Protein AF-A0A3Q2XJ60-F1 (afdb_monomer_lite)

Foldseek 3Di:
DDDDDDDDDDDDDDDDDDDDDDDDDDDDDDDDDPVVVVVVVVVVVVVVVVVVVVVVPPPPPPPDPDPLLVVLVVLLCVVVDDDVCVVPVVDDPDDCVQCVDDPVSVLLSLLVVLVVLLVVLVVVLVPQDDPPDDDDDDDDDDPSSVSNNVSSVVVNVVSVVCNVPPRVVSNVVVVVVVVVVPQPPVDPVSVVVCVVCVVVVVVVVVVVVVVVVVVVVVVVVVVVVVPDD

Organism: Hippocampus comes (NCBI:txid109280)

Sequence (229 aa):
MRDLADKSTLWHLDITAGTKSRPGSRIGPAMHTNARARLRTFAMARAVLGVCAYLCLCPVGTSHVPLRMNRTIQNLLQLYKIPPKERFNGHPVFSRELLSTKMEAKGMLMSAVLQTYEELLGRMLKRLPSPTAAAPAATSAPETGGDARVGLDYLLRRVRDLRKYRYQEQDKLLDGLHKLQHVQMDDLVVQSKALWELPWLYEEASSLAERVRARTSRRRRRRHARSRP

pLDDT: mean 76.9, std 21.14, range [36.62, 98.38]

Radius of gyration: 35.04 Å; chains: 1; bounding box: 102×75×85 Å

Structure (mmCIF, N/CA/C/O backbone):
data_AF-A0A3Q2XJ60-F1
#
_entry.id   AF-A0A3Q2XJ60-F1
#
loop_
_atom_site.group_PDB
_atom_site.id
_atom_site.type_symbol
_atom_site.label_atom_id
_atom_site.label_alt_id
_atom_site.label_comp_id
_atom_site.label_asym_id
_atom_site.label_entity_id
_atom_site.label_seq_id
_atom_site.pdbx_PDB_ins_code
_atom_site.Cartn_x
_atom_site.Cartn_y
_atom_site.Cartn_z
_atom_site.occupancy
_atom_site.B_iso_or_equiv
_atom_site.auth_seq_id
_atom_site.auth_comp_id
_atom_site.auth_asym_id
_atom_site.auth_atom_id
_atom_site.pdbx_PDB_model_num
ATOM 1 N N . MET A 1 1 ? 23.267 -0.548 -51.178 1.00 40.12 1 MET A N 1
ATOM 2 C CA . MET A 1 1 ? 24.211 -0.245 -52.277 1.00 40.12 1 MET A CA 1
ATOM 3 C C . MET A 1 1 ? 24.184 1.254 -52.496 1.00 40.12 1 MET A C 1
ATOM 5 O O . MET A 1 1 ? 23.075 1.763 -52.578 1.00 40.12 1 MET A O 1
ATOM 9 N N . ARG A 1 2 ? 25.363 1.884 -52.625 1.00 37.78 2 ARG A N 1
ATOM 10 C CA . ARG A 1 2 ? 25.591 3.332 -52.815 1.00 37.78 2 ARG A CA 1
ATOM 11 C C . ARG A 1 2 ? 25.204 4.230 -51.626 1.00 37.78 2 ARG A C 1
ATOM 13 O O . ARG A 1 2 ? 24.151 4.009 -51.042 1.00 37.78 2 ARG A O 1
ATOM 20 N N . ASP A 1 3 ? 25.954 5.252 -51.211 1.00 41.34 3 ASP A N 1
ATOM 21 C CA . ASP A 1 3 ? 27.415 5.524 -51.211 1.00 41.34 3 ASP A CA 1
ATOM 22 C C . ASP A 1 3 ? 27.691 6.387 -49.937 1.00 41.34 3 ASP A C 1
ATOM 24 O O . ASP A 1 3 ? 26.751 7.006 -49.439 1.00 41.34 3 ASP A O 1
ATOM 28 N N . LEU A 1 4 ? 28.823 6.416 -49.210 1.00 41.91 4 LEU A N 1
ATOM 29 C CA . LEU A 1 4 ? 30.257 6.123 -49.435 1.00 41.91 4 LEU A CA 1
ATOM 30 C C . LEU A 1 4 ? 31.050 7.323 -50.023 1.00 41.91 4 LEU A C 1
ATOM 32 O O . LEU A 1 4 ? 30.600 7.937 -50.978 1.00 41.91 4 LEU A O 1
ATOM 36 N N . ALA A 1 5 ? 32.236 7.606 -49.445 1.00 44.81 5 ALA A N 1
ATOM 37 C CA . ALA A 1 5 ? 33.214 8.668 -49.786 1.00 44.81 5 ALA A CA 1
ATOM 38 C C . ALA A 1 5 ? 32.817 10.123 -49.376 1.00 44.81 5 ALA A C 1
ATOM 40 O O . ALA A 1 5 ? 31.657 10.495 -49.474 1.00 44.81 5 ALA A O 1
ATOM 41 N N . ASP A 1 6 ? 33.707 11.012 -48.895 1.00 42.28 6 ASP A N 1
ATOM 42 C CA . ASP A 1 6 ? 35.064 10.832 -48.336 1.00 42.28 6 ASP A CA 1
ATOM 43 C C . ASP A 1 6 ? 35.517 12.039 -47.458 1.00 42.28 6 ASP A C 1
ATOM 45 O O . ASP A 1 6 ? 34.832 13.055 -47.386 1.00 42.28 6 ASP A O 1
ATOM 49 N N . LYS A 1 7 ? 36.681 11.882 -46.799 1.00 41.03 7 LYS A N 1
ATOM 50 C CA . LYS A 1 7 ? 37.820 12.830 -46.585 1.00 41.03 7 LYS A CA 1
ATOM 51 C C . LYS A 1 7 ? 37.699 14.311 -47.053 1.00 41.03 7 LYS A C 1
ATOM 53 O O . LYS A 1 7 ? 37.076 14.595 -48.060 1.00 41.03 7 LYS A O 1
ATOM 58 N N . SER A 1 8 ? 38.432 15.303 -46.516 1.00 36.62 8 SER A N 1
ATOM 59 C CA . SER A 1 8 ? 39.469 15.392 -45.458 1.00 36.62 8 SER A CA 1
ATOM 60 C C . SER A 1 8 ? 39.922 16.868 -45.302 1.00 36.62 8 SER A C 1
ATOM 62 O O . SER A 1 8 ? 39.686 17.667 -46.198 1.00 36.62 8 SER A O 1
ATOM 64 N N . THR A 1 9 ? 40.679 17.181 -44.235 1.00 45.50 9 THR A N 1
ATOM 65 C CA . THR A 1 9 ? 41.709 18.256 -44.143 1.00 45.50 9 THR A CA 1
ATOM 66 C C . THR A 1 9 ? 41.360 19.710 -44.490 1.00 45.50 9 THR A C 1
ATOM 68 O O . THR A 1 9 ? 41.212 20.055 -45.656 1.00 45.50 9 THR A O 1
ATOM 71 N N . LEU A 1 10 ? 41.595 20.605 -43.520 1.00 38.00 10 LEU A N 1
ATOM 72 C CA . LEU A 1 10 ? 42.575 21.682 -43.726 1.00 38.00 10 LEU A CA 1
ATOM 73 C C . LEU A 1 10 ? 43.198 22.152 -42.399 1.00 38.00 10 LEU A C 1
ATOM 75 O O . LEU A 1 10 ? 42.520 22.237 -41.377 1.00 38.00 10 LEU A O 1
ATOM 79 N N . TRP A 1 11 ? 44.507 22.409 -42.429 1.00 44.66 11 TRP A N 1
ATOM 80 C CA . TRP A 1 11 ? 45.321 22.930 -41.325 1.00 44.66 11 TRP A CA 1
ATOM 81 C C . TRP A 1 11 ? 45.635 24.410 -41.559 1.00 44.66 11 TRP A C 1
ATOM 83 O O . TRP A 1 11 ? 45.903 24.770 -42.697 1.00 44.66 11 TRP A O 1
ATOM 93 N N . HIS A 1 12 ? 45.707 25.212 -40.493 1.00 43.75 12 HIS A N 1
ATOM 94 C CA . HIS A 1 12 ? 46.496 26.454 -40.361 1.00 43.75 12 HIS A CA 1
ATOM 95 C C . HIS A 1 12 ? 46.571 26.753 -38.835 1.00 43.75 12 HIS A C 1
ATOM 97 O O . HIS A 1 12 ? 45.542 26.629 -38.173 1.00 43.75 12 HIS A O 1
ATOM 103 N N . LEU A 1 13 ? 47.707 26.925 -38.128 1.00 42.44 13 LEU A N 1
ATOM 104 C CA . LEU A 1 13 ? 48.871 27.829 -38.308 1.00 42.44 13 LEU A CA 1
ATOM 105 C C . LEU A 1 13 ? 48.398 29.302 -38.329 1.00 42.44 13 LEU A C 1
ATOM 107 O O . LEU A 1 13 ? 47.538 29.631 -39.134 1.00 42.44 13 LEU A O 1
ATOM 111 N N . ASP A 1 14 ? 48.796 30.211 -37.422 1.00 39.81 14 ASP A N 1
ATOM 112 C CA . ASP A 1 14 ? 50.145 30.482 -36.872 1.00 39.81 14 ASP A CA 1
ATOM 113 C C . ASP A 1 14 ? 50.123 31.249 -35.500 1.00 39.81 14 ASP A C 1
ATOM 115 O O . ASP A 1 14 ? 49.111 31.853 -35.158 1.00 39.81 14 ASP A O 1
ATOM 119 N N . ILE A 1 15 ? 51.097 31.054 -34.578 1.00 45.94 15 ILE A N 1
ATOM 120 C CA . ILE A 1 15 ? 52.245 31.945 -34.182 1.00 45.94 15 ILE A CA 1
ATOM 121 C C . ILE A 1 15 ? 51.818 33.339 -33.618 1.00 45.94 15 ILE A C 1
ATOM 123 O O . ILE A 1 15 ? 51.035 34.040 -34.235 1.00 45.94 15 ILE A O 1
ATOM 127 N N . THR A 1 16 ? 52.237 33.871 -32.449 1.00 45.72 16 THR A N 1
ATOM 128 C CA . THR A 1 16 ? 53.594 34.208 -31.913 1.00 45.72 16 THR A CA 1
ATOM 129 C C . THR A 1 16 ? 53.470 34.490 -30.388 1.00 45.72 16 THR A C 1
ATOM 131 O O . THR A 1 16 ? 52.462 35.041 -29.963 1.00 45.72 16 THR A O 1
ATOM 134 N N . ALA A 1 17 ? 54.315 33.984 -29.477 1.00 42.66 17 ALA A N 1
ATOM 135 C CA . ALA A 1 17 ? 55.615 34.500 -28.986 1.00 42.66 17 ALA A CA 1
ATOM 136 C C . ALA A 1 17 ? 55.627 35.902 -28.309 1.00 42.66 17 ALA A C 1
ATOM 138 O O . ALA A 1 17 ? 55.189 36.885 -28.892 1.00 42.66 17 ALA A O 1
ATOM 139 N N . GLY A 1 18 ? 56.222 36.005 -27.104 1.00 38.22 18 GLY A N 1
ATOM 140 C CA . GLY A 1 18 ? 56.434 37.280 -26.389 1.00 38.22 18 GLY A CA 1
ATOM 141 C C . GLY A 1 18 ? 57.060 37.131 -24.988 1.00 38.22 18 GLY A C 1
ATOM 142 O O . GLY A 1 18 ? 56.354 36.953 -24.000 1.00 38.22 18 GLY A O 1
ATOM 143 N N . THR A 1 19 ? 58.391 37.202 -24.885 1.00 53.38 19 THR A N 1
ATOM 144 C CA . THR A 1 19 ? 59.172 37.019 -23.641 1.00 53.38 19 THR A CA 1
ATOM 145 C C . THR A 1 19 ? 59.682 38.342 -23.044 1.00 53.38 19 THR A C 1
ATOM 147 O O . THR A 1 19 ? 60.202 39.180 -23.777 1.00 53.38 19 THR A O 1
ATOM 150 N N . LYS A 1 20 ? 59.670 38.502 -21.704 1.00 51.44 20 LYS A N 1
ATOM 151 C CA . LYS A 1 20 ? 60.728 39.236 -20.958 1.00 51.44 20 LYS A CA 1
ATOM 152 C C . LYS A 1 20 ? 60.699 38.990 -19.440 1.00 51.44 20 LYS A C 1
ATOM 154 O O . LYS A 1 20 ? 59.724 38.477 -18.905 1.00 51.44 20 LYS A O 1
ATOM 159 N N . SER A 1 21 ? 61.803 39.310 -18.755 1.00 41.81 21 SER A N 1
ATOM 160 C CA . SER A 1 21 ? 62.146 38.803 -17.414 1.00 41.81 21 SER A CA 1
ATOM 161 C C . SER A 1 21 ? 62.760 39.871 -16.485 1.00 41.81 21 SER A C 1
ATOM 163 O O . SER A 1 21 ? 63.750 40.467 -16.892 1.00 41.81 21 SER A O 1
ATOM 165 N N . ARG A 1 22 ? 62.271 39.941 -15.220 1.00 41.78 22 ARG A N 1
ATOM 166 C CA . ARG A 1 22 ? 62.971 40.309 -13.942 1.00 41.78 22 ARG A CA 1
ATOM 167 C C . ARG A 1 22 ? 63.674 41.700 -13.819 1.00 41.78 22 ARG A C 1
ATOM 169 O O . ARG A 1 22 ? 63.875 42.358 -14.828 1.00 41.78 22 ARG A O 1
ATOM 176 N N . PRO A 1 23 ? 64.186 42.113 -12.624 1.00 60.25 23 PRO A N 1
ATOM 177 C CA . PRO A 1 23 ? 63.669 41.981 -11.236 1.00 60.25 23 PRO A CA 1
ATOM 178 C C . PRO A 1 23 ? 63.832 43.257 -10.336 1.00 60.25 23 PRO A C 1
ATOM 180 O O . PRO A 1 23 ? 64.527 44.197 -10.697 1.00 60.25 23 PRO A O 1
ATOM 183 N N . GLY A 1 24 ? 63.327 43.207 -9.084 1.00 37.88 24 GLY A N 1
ATOM 184 C CA . GLY A 1 24 ? 63.738 44.062 -7.935 1.00 37.88 24 GLY A CA 1
ATOM 185 C C . GLY A 1 24 ? 62.808 45.249 -7.585 1.00 37.88 24 GLY A C 1
ATOM 186 O O . GLY A 1 24 ? 61.998 45.634 -8.412 1.00 37.88 24 GLY A O 1
ATOM 187 N N . SER A 1 25 ? 62.847 45.881 -6.395 1.00 42.81 25 SER A N 1
ATOM 188 C CA . SER A 1 25 ? 63.304 45.457 -5.049 1.00 42.81 25 SER A CA 1
ATOM 189 C C . SER A 1 25 ? 62.832 46.453 -3.950 1.00 42.81 25 SER A C 1
ATOM 191 O O . SER A 1 25 ? 63.033 47.646 -4.114 1.00 42.81 25 SER A O 1
ATOM 193 N N . ARG A 1 26 ? 62.334 45.936 -2.806 1.00 41.78 26 ARG A N 1
ATOM 194 C CA . ARG A 1 26 ? 62.344 46.504 -1.419 1.00 41.78 26 ARG A CA 1
ATOM 195 C C . ARG A 1 26 ? 61.610 47.817 -1.004 1.00 41.78 26 ARG A C 1
ATOM 197 O O . ARG A 1 26 ? 61.736 48.851 -1.632 1.00 41.78 26 ARG A O 1
ATOM 204 N N . ILE A 1 27 ? 61.072 47.746 0.238 1.00 43.81 27 ILE A N 1
ATOM 205 C CA . ILE A 1 27 ? 60.660 48.821 1.196 1.00 43.81 27 ILE A CA 1
ATOM 206 C C . ILE A 1 27 ? 59.381 49.604 0.790 1.00 43.81 27 ILE A C 1
ATOM 208 O O . ILE A 1 27 ? 59.219 49.945 -0.368 1.00 43.81 27 ILE A O 1
ATOM 212 N N . GLY A 1 28 ? 58.402 49.914 1.658 1.00 41.25 28 GLY A N 1
ATOM 213 C CA . GLY A 1 28 ? 58.244 49.727 3.114 1.00 41.25 28 GLY A CA 1
ATOM 214 C C . GLY A 1 28 ? 56.758 49.794 3.567 1.00 41.25 28 GLY A C 1
ATOM 215 O O . GLY A 1 28 ? 55.872 49.744 2.715 1.00 41.25 28 GLY A O 1
ATOM 216 N N . PRO A 1 29 ? 56.448 49.834 4.883 1.00 58.12 29 PRO A N 1
ATOM 217 C CA . PRO A 1 29 ? 55.127 49.458 5.419 1.00 58.12 29 PRO A CA 1
ATOM 218 C C . PRO A 1 29 ? 54.240 50.624 5.907 1.00 58.12 29 PRO A C 1
ATOM 220 O O . PRO A 1 29 ? 54.763 51.581 6.464 1.00 58.12 29 PRO A O 1
ATOM 223 N N . ALA A 1 30 ? 52.903 50.473 5.847 1.00 40.91 30 ALA A N 1
ATOM 224 C CA . ALA A 1 30 ? 51.939 51.037 6.819 1.00 40.91 30 ALA A CA 1
ATOM 225 C C . ALA A 1 30 ? 50.476 50.577 6.578 1.00 40.91 30 ALA A C 1
ATOM 227 O O . ALA A 1 30 ? 50.073 50.277 5.460 1.00 40.91 30 ALA A O 1
ATOM 228 N N . MET A 1 31 ? 49.675 50.573 7.655 1.00 44.75 31 MET A N 1
ATOM 229 C CA . MET A 1 31 ? 48.212 50.792 7.684 1.00 44.75 31 MET A CA 1
ATOM 230 C C . MET A 1 31 ? 47.307 50.133 6.612 1.00 44.75 31 MET A C 1
ATOM 232 O O . MET A 1 31 ? 46.768 50.825 5.760 1.00 44.75 31 MET A O 1
ATOM 236 N N . HIS A 1 32 ? 46.962 48.839 6.735 1.00 44.84 32 HIS A N 1
ATOM 237 C CA . HIS A 1 32 ? 45.729 48.310 6.092 1.00 44.84 32 HIS A CA 1
ATOM 238 C C . HIS A 1 32 ? 45.082 47.074 6.767 1.00 44.84 32 HIS A C 1
ATOM 240 O O . HIS A 1 32 ? 44.359 46.297 6.136 1.00 44.84 32 HIS A O 1
ATOM 246 N N . THR A 1 33 ? 45.280 46.878 8.074 1.00 50.47 33 THR A N 1
ATOM 247 C CA . THR A 1 33 ? 44.736 45.721 8.821 1.00 50.47 33 THR A CA 1
ATOM 248 C C . THR A 1 33 ? 43.277 45.890 9.275 1.00 50.47 33 THR A C 1
ATOM 250 O O . THR A 1 33 ? 42.518 44.919 9.255 1.00 50.47 33 THR A O 1
ATOM 253 N N . ASN A 1 34 ? 42.828 47.111 9.592 1.00 47.06 34 ASN A N 1
ATOM 254 C CA . ASN A 1 34 ? 41.503 47.341 10.196 1.00 47.06 34 ASN A CA 1
ATOM 255 C C . ASN A 1 34 ? 40.311 47.211 9.224 1.00 47.06 34 ASN A C 1
ATOM 257 O O . ASN A 1 34 ? 39.216 46.828 9.640 1.00 47.06 34 ASN A O 1
ATOM 261 N N . ALA A 1 35 ? 40.501 47.460 7.923 1.00 46.59 35 ALA A N 1
ATOM 262 C CA . ALA A 1 35 ? 39.429 47.319 6.927 1.00 46.59 35 ALA A CA 1
ATOM 263 C C . ALA A 1 35 ? 39.074 45.845 6.643 1.00 46.59 35 ALA A C 1
ATOM 265 O O . ALA A 1 35 ? 37.900 45.485 6.536 1.00 46.59 35 ALA A O 1
ATOM 266 N N . ARG A 1 36 ? 40.083 44.962 6.578 1.00 46.41 36 ARG A N 1
ATOM 267 C CA . ARG A 1 36 ? 39.896 43.532 6.263 1.00 46.41 36 ARG A CA 1
ATOM 268 C C . ARG A 1 36 ? 39.184 42.766 7.382 1.00 46.41 36 ARG A C 1
ATOM 270 O O . ARG A 1 36 ? 38.436 41.837 7.088 1.00 46.41 36 ARG A O 1
ATOM 277 N N . ALA A 1 37 ? 39.371 43.166 8.642 1.00 45.84 37 ALA A N 1
ATOM 278 C CA . ALA A 1 37 ? 38.636 42.598 9.773 1.00 45.84 37 ALA A CA 1
ATOM 279 C C . ALA A 1 37 ? 37.134 42.932 9.704 1.00 45.84 37 ALA A C 1
ATOM 281 O O . ALA A 1 37 ? 36.300 42.037 9.832 1.00 45.84 37 ALA A O 1
ATOM 282 N N . ARG A 1 38 ? 36.788 44.196 9.409 1.00 48.09 38 ARG A N 1
ATOM 283 C CA . ARG A 1 38 ? 35.390 44.651 9.305 1.00 48.09 38 ARG A CA 1
ATOM 284 C C . ARG A 1 38 ? 34.650 44.029 8.113 1.00 48.09 38 ARG A C 1
ATOM 286 O O . ARG A 1 38 ? 33.513 43.601 8.272 1.00 48.09 38 ARG A O 1
ATOM 293 N N . LEU A 1 39 ? 35.279 43.887 6.939 1.00 46.69 39 LEU A N 1
ATOM 294 C CA . LEU A 1 39 ? 34.622 43.194 5.814 1.00 46.69 39 LEU A CA 1
ATOM 295 C C . LEU A 1 39 ? 34.332 41.712 6.115 1.00 46.69 39 LEU A C 1
ATOM 297 O O . LEU A 1 39 ? 33.298 41.196 5.691 1.00 46.69 39 LEU A O 1
ATOM 301 N N . ARG A 1 40 ? 35.204 41.027 6.870 1.00 50.53 40 ARG A N 1
ATOM 302 C CA . ARG A 1 40 ? 34.992 39.620 7.252 1.00 50.53 40 ARG A CA 1
ATOM 303 C C . ARG A 1 40 ? 33.799 39.443 8.192 1.00 50.53 40 ARG A C 1
ATOM 305 O O . ARG A 1 40 ? 33.031 38.505 7.993 1.00 50.53 40 ARG A O 1
ATOM 312 N N . THR A 1 41 ? 33.596 40.338 9.161 1.00 53.22 41 THR A N 1
ATOM 313 C CA . THR A 1 41 ? 32.433 40.255 10.061 1.00 53.22 41 THR A CA 1
ATOM 314 C C . THR A 1 41 ? 31.121 40.542 9.331 1.00 53.22 41 THR A C 1
ATOM 316 O O . THR A 1 41 ? 30.159 39.807 9.537 1.00 53.22 41 THR A O 1
ATOM 319 N N . PHE A 1 42 ? 31.078 41.507 8.403 1.00 52.78 42 PHE A N 1
ATOM 320 C CA . PHE A 1 42 ? 29.887 41.738 7.569 1.00 52.78 42 PHE A CA 1
ATOM 321 C C . PHE A 1 42 ? 29.572 40.572 6.618 1.00 52.78 42 PHE A C 1
ATOM 323 O O . PHE A 1 42 ? 28.400 40.239 6.435 1.00 52.78 42 PHE A O 1
ATOM 330 N N . ALA A 1 43 ? 30.591 39.931 6.034 1.00 57.41 43 ALA A N 1
ATOM 331 C CA . ALA A 1 43 ? 30.401 38.757 5.181 1.00 57.41 43 ALA A CA 1
ATOM 332 C C . ALA A 1 43 ? 29.869 37.553 5.980 1.00 57.41 43 ALA A C 1
ATOM 334 O O . ALA A 1 43 ? 28.894 36.926 5.566 1.00 57.41 43 ALA A O 1
ATOM 335 N N . MET A 1 44 ? 30.444 37.284 7.160 1.00 58.69 44 MET A N 1
ATOM 336 C CA . MET A 1 44 ? 29.964 36.237 8.069 1.00 58.69 44 MET A CA 1
ATOM 337 C C . MET A 1 44 ? 28.549 36.523 8.583 1.00 58.69 44 MET A C 1
ATOM 339 O O . MET A 1 44 ? 27.711 35.628 8.563 1.00 58.69 44 MET A O 1
ATOM 343 N N . ALA A 1 45 ? 28.238 37.764 8.973 1.00 61.25 45 ALA A N 1
ATOM 344 C CA . ALA A 1 45 ? 26.897 38.138 9.423 1.00 61.25 45 ALA A CA 1
ATOM 345 C C . ALA A 1 45 ? 25.841 37.928 8.323 1.00 61.25 45 ALA A C 1
ATOM 347 O O . ALA A 1 45 ? 24.779 37.372 8.591 1.00 61.25 45 ALA A O 1
ATOM 348 N N . ARG A 1 46 ? 26.148 38.294 7.069 1.00 64.12 46 ARG A N 1
ATOM 349 C CA . ARG A 1 46 ? 25.272 38.019 5.917 1.00 64.12 46 ARG A CA 1
ATOM 350 C C . ARG A 1 46 ? 25.127 36.524 5.630 1.00 64.12 46 ARG A C 1
ATOM 352 O O . ARG A 1 46 ? 24.020 36.090 5.329 1.00 64.12 46 ARG A O 1
ATOM 359 N N . ALA A 1 47 ? 26.198 35.739 5.752 1.00 71.69 47 ALA A N 1
ATOM 360 C CA . ALA A 1 47 ? 26.137 34.288 5.580 1.00 71.69 47 ALA A CA 1
ATOM 361 C C . ALA A 1 47 ? 25.282 33.617 6.671 1.00 71.69 47 ALA A C 1
ATOM 363 O O . ALA A 1 47 ? 24.418 32.806 6.349 1.00 71.69 47 ALA A O 1
ATOM 364 N N . VAL A 1 48 ? 25.454 33.998 7.942 1.00 71.12 48 VAL A N 1
ATOM 365 C CA . VAL A 1 48 ? 24.657 33.472 9.066 1.00 71.12 48 VAL A CA 1
ATOM 366 C C . VAL A 1 48 ? 23.192 33.896 8.951 1.00 71.12 48 VAL A C 1
ATOM 368 O O . VAL A 1 48 ? 22.317 33.050 9.095 1.00 71.12 48 VAL A O 1
ATOM 371 N N . LEU A 1 49 ? 22.898 35.158 8.613 1.00 71.44 49 LEU A N 1
ATOM 372 C CA . LEU A 1 49 ? 21.523 35.606 8.355 1.00 71.44 49 LEU A CA 1
ATOM 373 C C . LEU A 1 49 ? 20.896 34.874 7.161 1.00 71.44 49 LEU A C 1
ATOM 375 O O . LEU A 1 49 ? 19.735 34.487 7.239 1.00 71.44 49 LEU A O 1
ATOM 379 N N . GLY A 1 50 ? 21.658 34.632 6.091 1.00 76.06 50 GLY A N 1
ATOM 380 C CA . GLY A 1 50 ? 21.211 33.847 4.940 1.00 76.06 50 GLY A CA 1
ATOM 381 C C . GLY A 1 50 ? 20.904 32.392 5.299 1.00 76.06 50 GLY A C 1
ATOM 382 O O . GLY A 1 50 ? 19.866 31.875 4.897 1.00 76.06 50 GLY A O 1
ATOM 383 N N . VAL A 1 51 ? 21.751 31.747 6.108 1.00 72.81 51 VAL A N 1
ATOM 384 C CA . VAL A 1 51 ? 21.528 30.374 6.594 1.00 72.81 51 VAL A CA 1
ATOM 385 C C . VAL A 1 51 ? 20.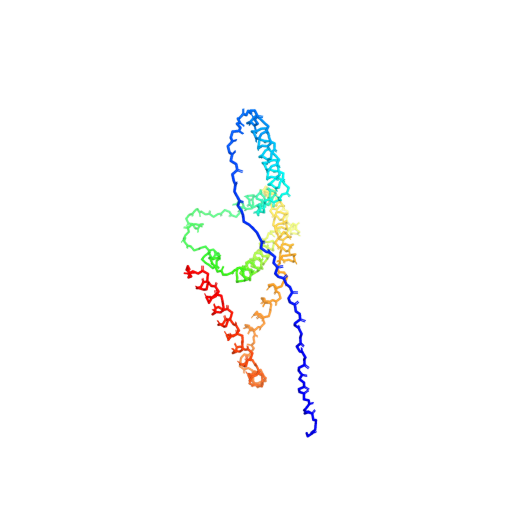352 30.309 7.571 1.00 72.81 51 VAL A C 1
ATOM 387 O O . VAL A 1 51 ? 19.519 29.420 7.433 1.00 72.81 51 VAL A O 1
ATOM 390 N N . CYS A 1 52 ? 20.211 31.255 8.503 1.00 72.25 52 CYS A N 1
ATOM 391 C CA . CYS A 1 52 ? 19.052 31.318 9.399 1.00 72.25 52 CYS A CA 1
ATOM 392 C C . CYS A 1 52 ? 17.748 31.583 8.634 1.00 72.25 52 CYS A C 1
ATOM 394 O O . CYS A 1 52 ? 16.764 30.889 8.862 1.00 72.25 52 CYS A O 1
ATOM 396 N N . ALA A 1 53 ? 17.737 32.525 7.685 1.00 73.06 53 ALA A N 1
ATOM 397 C CA . ALA A 1 53 ? 16.575 32.771 6.831 1.00 73.06 53 ALA A CA 1
ATOM 398 C C . ALA A 1 53 ? 16.229 31.535 5.988 1.00 73.06 53 ALA A C 1
ATOM 400 O O . ALA A 1 53 ? 15.062 31.168 5.904 1.00 73.06 53 ALA A O 1
ATOM 401 N N . TYR A 1 54 ? 17.228 30.845 5.431 1.00 72.94 54 TYR A N 1
ATOM 402 C CA . TYR A 1 54 ? 17.034 29.587 4.709 1.00 72.94 54 TYR A CA 1
ATOM 403 C C . TYR A 1 54 ? 16.469 28.482 5.614 1.00 72.94 54 TYR A C 1
ATOM 405 O O . TYR A 1 54 ? 15.530 27.803 5.219 1.00 72.94 54 TYR A O 1
ATOM 413 N N . LEU A 1 55 ? 16.955 28.334 6.850 1.00 67.25 55 LEU A N 1
ATOM 414 C CA . LEU A 1 55 ? 16.432 27.353 7.811 1.00 67.25 55 LEU A CA 1
ATOM 415 C C . LEU A 1 55 ? 15.014 27.685 8.308 1.00 67.25 55 LEU A C 1
ATOM 417 O O . LEU A 1 55 ? 14.247 26.763 8.569 1.00 67.25 55 LEU A O 1
ATOM 421 N N . CYS A 1 56 ? 14.647 28.966 8.405 1.00 65.62 56 CYS A N 1
ATOM 422 C CA . CYS A 1 56 ? 13.290 29.397 8.759 1.00 65.62 56 CYS A CA 1
ATOM 423 C C . CYS A 1 56 ? 12.301 29.329 7.579 1.00 65.62 56 CYS A C 1
ATOM 425 O O . CYS A 1 56 ? 11.108 29.126 7.799 1.00 65.62 56 CYS A O 1
ATOM 427 N N . LEU A 1 57 ? 12.772 29.515 6.339 1.00 63.59 57 LEU A N 1
ATOM 428 C CA . LEU A 1 57 ? 11.949 29.484 5.120 1.00 63.59 57 LEU A CA 1
ATOM 429 C C . LEU A 1 57 ? 11.892 28.104 4.457 1.00 63.59 57 LEU A C 1
ATOM 431 O O . LEU A 1 57 ? 10.966 27.837 3.694 1.00 63.59 57 LEU A O 1
ATOM 435 N N . CYS A 1 58 ? 12.833 27.206 4.748 1.00 52.84 58 CYS A N 1
ATOM 436 C CA . CYS A 1 58 ? 12.659 25.788 4.482 1.00 52.84 58 CYS A CA 1
ATOM 437 C C . CYS A 1 58 ? 11.640 25.230 5.483 1.00 52.84 58 CYS A C 1
ATOM 439 O O . CYS A 1 58 ? 11.978 25.103 6.662 1.00 52.84 58 CYS A O 1
ATOM 441 N N . PRO A 1 59 ? 10.428 24.816 5.059 1.00 55.84 59 PRO A N 1
ATOM 442 C CA . PRO A 1 59 ? 9.586 24.005 5.918 1.00 55.84 59 PRO A CA 1
ATOM 443 C C . PRO A 1 59 ? 10.327 22.693 6.172 1.00 55.84 59 PRO A C 1
ATOM 445 O O . PRO A 1 59 ? 10.363 21.806 5.314 1.00 55.84 59 PRO A O 1
ATOM 448 N N . VAL A 1 60 ? 10.949 22.576 7.349 1.00 50.97 60 VAL A N 1
ATOM 449 C CA . VAL A 1 60 ? 11.502 21.310 7.827 1.00 50.97 60 VAL A CA 1
ATOM 450 C C . VAL A 1 60 ? 10.361 20.311 7.744 1.00 50.97 60 VAL A C 1
ATOM 452 O O . VAL A 1 60 ? 9.336 20.488 8.404 1.00 50.97 60 VAL A O 1
ATOM 455 N N . GLY A 1 61 ? 10.532 19.300 6.887 1.00 46.19 61 GLY A N 1
ATOM 456 C CA . GLY A 1 61 ? 9.535 18.283 6.561 1.00 46.19 61 GLY A CA 1
ATOM 457 C C . GLY A 1 61 ? 9.271 17.340 7.729 1.00 46.19 61 GLY A C 1
ATOM 458 O O . GLY A 1 61 ? 9.453 16.131 7.617 1.00 46.19 61 GLY A O 1
ATOM 459 N N . THR A 1 62 ? 8.857 17.901 8.861 1.00 42.25 62 THR A N 1
ATOM 460 C CA . THR A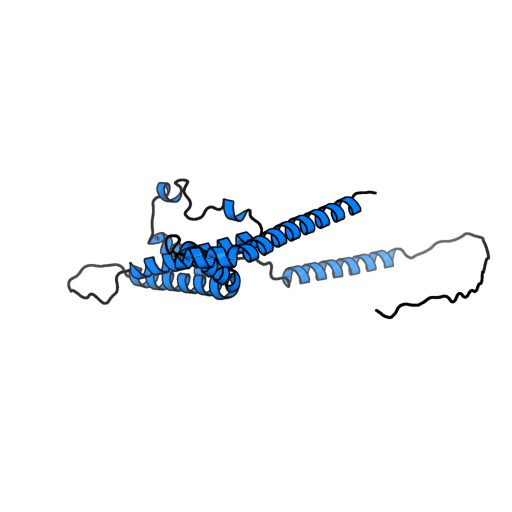 1 62 ? 8.310 17.173 9.987 1.00 42.25 62 THR A CA 1
ATOM 461 C C . THR A 1 62 ? 6.994 16.578 9.509 1.00 42.25 62 THR A C 1
ATOM 463 O O . THR A 1 62 ? 5.999 17.270 9.295 1.00 42.25 62 THR A O 1
ATOM 466 N N . SER A 1 63 ? 6.985 15.264 9.304 1.00 53.34 63 SER A N 1
ATOM 467 C CA . SER A 1 63 ? 5.769 14.475 9.118 1.00 53.34 63 SER A CA 1
ATOM 468 C C . SER A 1 63 ? 5.018 14.399 10.451 1.00 53.34 63 SER A C 1
ATOM 470 O O . SER A 1 63 ? 4.904 13.351 11.085 1.00 53.34 63 SER A O 1
ATOM 472 N N . HIS A 1 64 ? 4.550 15.558 10.911 1.00 70.12 64 HIS A N 1
ATOM 473 C CA . HIS A 1 64 ? 3.851 15.724 12.168 1.00 70.12 64 HIS A CA 1
ATOM 474 C C . HIS A 1 64 ? 2.418 15.213 12.008 1.00 70.12 64 HIS A C 1
ATOM 476 O O . HIS A 1 64 ? 1.637 15.753 11.222 1.00 70.12 64 HIS A O 1
ATOM 482 N N . VAL A 1 65 ? 2.066 14.166 12.758 1.00 80.62 65 VAL A N 1
ATOM 483 C CA . VAL A 1 65 ? 0.674 13.719 12.883 1.00 80.62 65 VAL A CA 1
ATOM 484 C C . VAL A 1 65 ? -0.130 14.899 13.440 1.00 80.62 65 VAL A C 1
ATOM 486 O O . VAL A 1 65 ? 0.186 15.351 14.540 1.00 80.62 65 VAL A O 1
ATOM 489 N N . PRO A 1 66 ? -1.144 15.429 12.726 1.00 87.56 66 PRO A N 1
ATOM 490 C CA . PRO A 1 66 ? -1.835 16.637 13.163 1.00 87.56 66 PRO A CA 1
ATOM 491 C C . PRO A 1 66 ? -2.411 16.479 14.571 1.00 87.56 66 PRO A C 1
ATOM 493 O O . PRO A 1 66 ? -2.981 15.434 14.886 1.00 87.56 66 PRO A O 1
ATOM 496 N N . LEU A 1 67 ? -2.343 17.528 15.398 1.00 88.69 67 LEU A N 1
ATOM 497 C CA . LEU A 1 67 ? -2.802 17.496 16.795 1.00 88.69 67 LEU A CA 1
ATOM 498 C C . LEU A 1 67 ? -4.220 16.914 16.952 1.00 88.69 67 LEU A C 1
ATOM 500 O O . LEU A 1 67 ? -4.462 16.095 17.837 1.00 88.69 67 LEU A O 1
ATOM 504 N N . ARG A 1 68 ? -5.142 17.281 16.048 1.00 89.81 68 ARG A N 1
ATOM 505 C CA . ARG A 1 68 ? -6.504 16.720 15.988 1.00 89.81 68 ARG A CA 1
ATOM 506 C C . ARG A 1 68 ? -6.500 15.203 15.777 1.00 89.81 68 ARG A C 1
ATOM 508 O O . ARG A 1 68 ? -7.229 14.506 16.465 1.00 89.81 68 ARG A O 1
ATOM 515 N N . MET A 1 69 ? -5.664 14.696 14.871 1.00 91.56 69 MET A N 1
ATOM 516 C CA . MET A 1 69 ? -5.552 13.266 14.577 1.00 91.56 69 MET A CA 1
ATOM 517 C C . MET A 1 69 ? -4.994 12.486 15.771 1.00 91.56 69 MET A C 1
ATOM 519 O O . MET A 1 69 ? -5.548 11.445 16.107 1.00 91.56 69 MET A O 1
ATOM 523 N N . ASN A 1 70 ? -3.976 13.011 16.464 1.00 91.94 70 ASN A N 1
ATOM 524 C CA . ASN A 1 70 ? -3.473 12.383 17.690 1.00 91.94 70 ASN A CA 1
ATOM 525 C C . ASN A 1 70 ? -4.558 12.341 18.784 1.00 91.94 70 ASN A C 1
ATOM 527 O O . ASN A 1 70 ? -4.812 11.277 19.340 1.00 91.94 70 ASN A O 1
ATOM 531 N N . ARG A 1 71 ? -5.271 13.453 19.033 1.00 92.62 71 ARG A N 1
ATOM 532 C CA . ARG A 1 71 ? -6.399 13.488 19.990 1.00 92.62 71 ARG A CA 1
ATOM 533 C C . ARG A 1 71 ? -7.475 12.449 19.650 1.00 92.62 71 ARG A C 1
ATOM 535 O O . ARG A 1 71 ? -7.838 11.659 20.513 1.00 92.62 71 ARG A O 1
ATOM 542 N N . THR A 1 72 ? -7.917 12.380 18.392 1.00 93.50 72 THR A N 1
ATOM 543 C CA . THR A 1 72 ? -8.893 11.371 17.943 1.00 93.50 72 THR A CA 1
ATOM 544 C C . THR A 1 72 ? -8.389 9.938 18.147 1.00 93.50 72 THR A C 1
ATOM 546 O O . THR A 1 72 ? -9.152 9.089 18.600 1.00 93.50 72 THR A O 1
ATOM 549 N N . ILE A 1 73 ? -7.109 9.661 17.872 1.00 93.50 73 ILE A N 1
ATOM 550 C CA . ILE A 1 73 ? -6.508 8.343 18.128 1.00 93.50 73 ILE A CA 1
ATOM 551 C C . ILE A 1 73 ? -6.535 8.012 19.627 1.00 93.50 73 ILE A C 1
ATOM 553 O O . ILE A 1 73 ? -6.924 6.902 19.977 1.00 93.50 73 ILE A O 1
ATOM 557 N N . GLN A 1 74 ? -6.185 8.949 20.517 1.00 93.19 74 GLN A N 1
ATOM 558 C CA . GLN A 1 74 ? -6.229 8.699 21.964 1.00 93.19 74 GLN A CA 1
ATOM 559 C C . GLN A 1 74 ? -7.657 8.442 22.467 1.00 93.19 74 GLN A C 1
ATOM 561 O O . GLN A 1 74 ? -7.860 7.473 23.197 1.00 93.19 74 GLN A O 1
ATOM 566 N N . ASN A 1 75 ? -8.651 9.229 22.034 1.00 92.12 75 ASN A N 1
ATOM 567 C CA . ASN A 1 75 ? -10.060 8.996 22.386 1.00 92.12 75 ASN A CA 1
ATOM 568 C C . ASN A 1 75 ? -10.515 7.590 21.953 1.00 92.12 75 ASN A C 1
ATOM 570 O O . ASN A 1 75 ? -11.095 6.844 22.740 1.00 92.12 75 ASN A O 1
ATOM 574 N N . LEU A 1 76 ? -10.183 7.176 20.725 1.00 92.75 76 LEU A N 1
ATOM 575 C CA . LEU A 1 76 ? -10.525 5.841 20.229 1.00 92.75 76 LEU A CA 1
ATOM 576 C C . LEU A 1 76 ? -9.761 4.725 20.959 1.00 92.75 76 LEU A C 1
ATOM 578 O O . LEU A 1 76 ? -10.345 3.682 21.236 1.00 92.75 76 LEU A O 1
ATOM 582 N N . LEU A 1 77 ? -8.497 4.928 21.342 1.00 91.69 77 LEU A N 1
ATOM 583 C CA . LEU A 1 77 ? -7.738 3.965 22.156 1.00 91.69 77 LEU A CA 1
ATOM 584 C C . LEU A 1 77 ? -8.293 3.802 23.583 1.00 91.69 77 LEU A C 1
ATOM 586 O O . LEU A 1 77 ? -8.024 2.779 24.217 1.00 91.69 77 LEU A O 1
ATOM 590 N N . GLN A 1 78 ? -9.061 4.772 24.093 1.00 90.62 78 GLN A N 1
ATOM 591 C CA . GLN A 1 78 ? -9.792 4.637 25.358 1.00 90.62 78 GLN A CA 1
ATOM 592 C C . GLN A 1 78 ? -11.088 3.824 25.223 1.00 90.62 78 GLN A C 1
ATOM 594 O O . GLN A 1 78 ? -11.523 3.241 26.217 1.00 90.62 78 GLN A O 1
ATOM 599 N N . LEU A 1 79 ? -11.676 3.762 24.024 1.00 89.38 79 LEU A N 1
ATOM 600 C CA . LEU A 1 79 ? -12.815 2.896 23.710 1.00 89.38 79 LEU A CA 1
ATOM 601 C C . LEU A 1 79 ? -12.345 1.466 23.397 1.00 89.38 79 LEU A C 1
ATOM 603 O O . LEU A 1 79 ? -12.813 0.505 24.000 1.00 89.38 79 LEU A O 1
ATOM 607 N N . TYR A 1 80 ? -11.361 1.328 22.508 1.00 90.38 80 TYR A N 1
ATOM 608 C CA . TYR A 1 80 ? -10.743 0.055 22.124 1.00 90.38 80 TYR A CA 1
ATOM 609 C C . TYR A 1 80 ? -9.598 -0.322 23.082 1.00 90.38 80 TYR A C 1
ATOM 611 O O . TYR A 1 80 ? -8.444 -0.512 22.679 1.00 90.38 80 TYR A O 1
ATOM 619 N N . LYS A 1 81 ? -9.913 -0.388 24.381 1.00 92.31 81 LYS A N 1
ATOM 620 C CA . LYS A 1 81 ? -8.965 -0.796 25.427 1.00 92.31 81 LYS A CA 1
ATOM 621 C C . LYS A 1 81 ? -8.636 -2.285 25.304 1.00 92.31 81 LYS A C 1
ATOM 623 O O . LYS A 1 81 ? -9.523 -3.125 25.244 1.00 92.31 81 LYS A O 1
ATOM 628 N N . ILE A 1 82 ? -7.340 -2.578 25.330 1.00 93.81 82 ILE A N 1
ATOM 629 C CA . ILE A 1 82 ? -6.754 -3.920 25.421 1.00 93.81 82 ILE A CA 1
ATOM 630 C C . ILE A 1 82 ? -5.681 -3.896 26.519 1.00 93.81 82 ILE A C 1
ATOM 632 O O . ILE A 1 82 ? -5.040 -2.848 26.698 1.00 93.81 82 ILE A O 1
ATOM 636 N N . PRO A 1 83 ? -5.466 -4.990 27.267 1.00 93.62 83 PRO A N 1
ATOM 637 C CA . PRO A 1 83 ? -4.459 -5.025 28.319 1.00 93.62 83 PRO A CA 1
ATOM 638 C C . PRO A 1 83 ? -3.040 -4.876 27.735 1.00 93.62 83 PRO A C 1
ATOM 640 O O . PRO A 1 83 ? -2.771 -5.341 26.622 1.00 93.62 83 PRO A O 1
ATOM 643 N N . PRO A 1 84 ? -2.082 -4.279 28.475 1.00 93.25 84 PRO A N 1
ATOM 644 C CA . PRO A 1 84 ? -0.713 -4.088 27.987 1.00 93.25 84 PRO A CA 1
ATOM 645 C C . PRO A 1 84 ? -0.025 -5.384 27.537 1.00 93.25 84 PRO A C 1
ATOM 647 O O . PRO A 1 84 ? 0.721 -5.363 26.563 1.00 93.25 84 PRO A O 1
ATOM 650 N N . LYS A 1 85 ? -0.322 -6.517 28.194 1.00 93.94 85 LYS A N 1
ATOM 651 C CA . LYS A 1 85 ? 0.212 -7.844 27.843 1.00 93.94 85 LYS A CA 1
ATOM 652 C C . LYS A 1 85 ? -0.166 -8.282 26.421 1.00 93.94 85 LYS A C 1
ATOM 654 O O . LYS A 1 85 ? 0.666 -8.856 25.732 1.00 93.94 85 LYS A O 1
ATOM 659 N N . GLU A 1 86 ? -1.386 -7.987 25.972 1.00 93.88 86 GLU A N 1
ATOM 660 C CA . GLU A 1 86 ? -1.824 -8.271 24.597 1.00 93.88 86 GLU A CA 1
ATOM 661 C C . GLU A 1 86 ? -1.253 -7.251 23.611 1.00 93.88 86 GLU A C 1
ATOM 663 O O . GLU A 1 86 ? -0.767 -7.620 22.546 1.00 93.88 86 GLU A O 1
ATOM 668 N N . ARG A 1 87 ? -1.244 -5.964 23.987 1.00 91.38 87 ARG A N 1
ATOM 669 C CA . ARG A 1 87 ? -0.713 -4.875 23.150 1.00 91.38 87 ARG A CA 1
ATOM 670 C C . ARG A 1 87 ? 0.778 -5.028 22.825 1.00 91.38 87 ARG A C 1
ATOM 672 O O . ARG A 1 87 ? 1.215 -4.575 21.769 1.00 91.38 87 ARG A O 1
ATOM 679 N N . PHE A 1 88 ? 1.547 -5.621 23.735 1.00 91.62 88 PHE A N 1
ATOM 680 C CA . PHE A 1 88 ? 3.000 -5.778 23.636 1.00 91.62 88 PHE A CA 1
ATOM 681 C C . PHE A 1 88 ? 3.433 -7.254 23.624 1.00 91.62 88 PHE A C 1
ATOM 683 O O . PHE A 1 88 ? 4.513 -7.592 24.098 1.00 91.62 88 PHE A O 1
ATOM 690 N N . ASN A 1 89 ? 2.613 -8.132 23.042 1.00 92.62 89 ASN A N 1
ATOM 691 C CA . ASN A 1 89 ? 2.852 -9.579 22.937 1.00 92.62 89 ASN A CA 1
ATOM 692 C C . ASN A 1 89 ? 3.976 -10.002 21.958 1.00 92.62 89 ASN A C 1
ATOM 694 O O . ASN A 1 89 ? 4.123 -11.189 21.690 1.00 92.62 89 ASN A O 1
ATOM 698 N N . GLY A 1 90 ? 4.728 -9.061 21.378 1.00 91.69 90 GLY A N 1
ATOM 699 C CA . GLY A 1 90 ? 5.768 -9.335 20.375 1.00 91.69 90 GLY A CA 1
ATOM 700 C C . GLY A 1 90 ? 5.275 -9.493 18.928 1.00 91.69 90 GLY A C 1
ATOM 701 O O . GLY A 1 90 ? 6.104 -9.555 18.024 1.00 91.69 90 GLY A O 1
ATOM 702 N N . HIS A 1 91 ? 3.961 -9.481 18.677 1.00 92.31 91 HIS A N 1
ATOM 703 C CA . HIS A 1 91 ? 3.365 -9.658 17.347 1.00 92.31 91 HIS A CA 1
ATOM 704 C C . HIS A 1 91 ? 2.699 -8.358 16.848 1.00 92.31 91 HIS A C 1
ATOM 706 O O . HIS A 1 91 ? 1.480 -8.197 16.953 1.00 92.31 91 HIS A O 1
ATOM 712 N N . PRO A 1 92 ? 3.468 -7.388 16.312 1.00 91.69 92 PRO A N 1
ATOM 713 C CA . PRO A 1 92 ? 2.898 -6.158 15.774 1.00 91.69 92 PRO A CA 1
ATOM 714 C C . PRO A 1 92 ? 2.076 -6.439 14.510 1.00 91.69 92 PRO A C 1
ATOM 716 O O . PRO A 1 92 ? 2.522 -7.156 13.621 1.00 91.69 92 PRO A O 1
ATOM 719 N N . VAL A 1 93 ? 0.920 -5.778 14.375 1.00 93.19 93 VAL A N 1
ATOM 720 C CA . VAL A 1 93 ? 0.049 -5.873 13.180 1.00 93.19 93 VAL A CA 1
ATOM 721 C C . VAL A 1 93 ? 0.786 -5.491 11.884 1.00 93.19 93 VAL A C 1
ATOM 723 O O . VAL A 1 93 ? 0.471 -6.005 10.817 1.00 93.19 93 VAL A O 1
ATOM 726 N N . PHE A 1 94 ? 1.786 -4.607 11.976 1.00 91.38 94 PHE A N 1
ATOM 727 C CA . PHE A 1 94 ? 2.618 -4.188 10.849 1.00 91.38 94 PHE A CA 1
ATOM 728 C C . PHE A 1 94 ? 4.107 -4.286 11.207 1.00 91.38 94 PHE A C 1
ATOM 730 O O . PHE A 1 94 ? 4.603 -3.549 12.068 1.00 91.38 94 PHE A O 1
ATOM 737 N N . SER A 1 95 ? 4.832 -5.172 10.522 1.00 87.06 95 SER A N 1
ATOM 738 C CA . SER A 1 95 ? 6.267 -5.395 10.729 1.00 87.06 95 SER A CA 1
ATOM 739 C C . SER A 1 95 ? 7.099 -4.184 10.303 1.00 87.06 95 SER A C 1
ATOM 741 O O . SER A 1 95 ? 7.121 -3.795 9.134 1.00 87.06 95 SER A O 1
ATOM 743 N N . ARG A 1 96 ? 7.842 -3.600 11.251 1.00 85.12 96 ARG A N 1
ATOM 744 C CA . ARG A 1 96 ? 8.700 -2.428 10.990 1.00 85.12 96 ARG A CA 1
ATOM 745 C C . ARG A 1 96 ? 9.944 -2.756 10.164 1.00 85.12 96 ARG A C 1
ATOM 747 O O . ARG A 1 96 ? 10.480 -1.868 9.513 1.00 85.12 96 ARG A O 1
ATOM 754 N N . GLU A 1 97 ? 10.383 -4.010 10.158 1.00 82.88 97 GLU A N 1
ATOM 755 C CA . GLU A 1 97 ? 11.577 -4.479 9.441 1.00 82.88 97 GLU A CA 1
ATOM 756 C C . GLU A 1 97 ? 11.505 -4.186 7.936 1.00 82.88 97 GLU A C 1
ATOM 758 O O . GLU A 1 97 ? 12.478 -3.725 7.337 1.00 82.88 97 GLU A O 1
ATOM 763 N N . LEU A 1 98 ? 10.314 -4.323 7.344 1.00 76.81 98 LEU A N 1
ATOM 764 C CA . LEU A 1 98 ? 10.053 -4.057 5.927 1.00 76.81 98 LEU A CA 1
ATOM 765 C C . LEU A 1 98 ? 10.249 -2.571 5.541 1.00 76.81 98 LEU A C 1
ATOM 767 O O . LEU A 1 98 ? 10.443 -2.254 4.365 1.00 76.81 98 LEU A O 1
ATOM 771 N N . LEU A 1 99 ? 10.271 -1.648 6.515 1.00 77.25 99 LEU A N 1
ATOM 772 C CA . LEU A 1 99 ? 10.521 -0.211 6.305 1.00 77.25 99 LEU A CA 1
ATOM 773 C C . LEU A 1 99 ? 12.004 0.141 6.112 1.00 77.25 99 LEU A C 1
ATOM 775 O O . LEU A 1 99 ? 12.302 1.286 5.759 1.00 77.25 99 LEU A O 1
ATOM 779 N N . SER A 1 100 ? 12.917 -0.810 6.338 1.00 73.75 100 SER A N 1
ATOM 780 C CA . SER A 1 100 ? 14.363 -0.664 6.084 1.00 73.75 100 SER A CA 1
ATOM 781 C C . SER A 1 100 ? 14.734 -0.715 4.592 1.00 73.75 100 SER A C 1
ATOM 783 O O . SER A 1 100 ? 15.878 -0.461 4.213 1.00 73.75 100 SER A O 1
ATOM 785 N N . THR A 1 101 ? 13.765 -1.046 3.736 1.00 78.62 101 THR A N 1
ATOM 786 C CA . THR A 1 101 ? 13.945 -1.256 2.298 1.00 78.62 101 THR A CA 1
ATOM 787 C C . THR A 1 101 ? 14.122 0.052 1.507 1.00 78.62 101 THR A C 1
ATOM 789 O O . THR A 1 101 ? 14.011 1.165 2.023 1.00 78.62 101 THR A O 1
ATOM 792 N N . LYS A 1 102 ? 14.428 -0.075 0.205 1.00 83.31 102 LYS A N 1
ATOM 793 C CA . LYS A 1 102 ? 14.542 1.060 -0.730 1.00 83.31 102 LYS A CA 1
ATOM 794 C C . LYS A 1 102 ? 13.264 1.913 -0.709 1.00 83.31 102 LYS A C 1
ATOM 796 O O . LYS A 1 102 ? 12.168 1.369 -0.631 1.00 83.31 102 LYS A O 1
ATOM 801 N N . MET A 1 103 ? 13.401 3.230 -0.896 1.00 80.62 103 MET A N 1
ATOM 802 C CA . MET A 1 103 ? 12.280 4.190 -0.877 1.00 80.62 103 MET A CA 1
ATOM 803 C C . MET A 1 103 ? 11.089 3.793 -1.768 1.00 80.62 103 MET A C 1
ATOM 805 O O . MET A 1 103 ? 9.948 3.969 -1.359 1.00 80.62 103 MET A O 1
ATOM 809 N N . GLU A 1 104 ? 11.344 3.216 -2.946 1.00 81.88 104 GLU A N 1
ATOM 810 C CA . GLU A 1 104 ? 10.316 2.704 -3.868 1.00 81.88 104 GLU A CA 1
ATOM 811 C C . GLU A 1 104 ? 9.479 1.576 -3.224 1.00 81.88 104 GLU A C 1
ATOM 813 O O . GLU A 1 104 ? 8.251 1.640 -3.200 1.00 81.88 104 GLU A O 1
ATOM 818 N N . ALA A 1 105 ? 10.139 0.585 -2.612 1.00 86.06 105 ALA A N 1
ATOM 819 C CA . ALA A 1 105 ? 9.487 -0.527 -1.913 1.00 86.06 105 ALA A CA 1
ATOM 820 C C . ALA A 1 105 ? 8.757 -0.062 -0.643 1.00 86.06 105 ALA A C 1
ATOM 822 O O . ALA A 1 105 ? 7.633 -0.487 -0.377 1.00 86.06 105 ALA A O 1
ATOM 823 N N . LYS A 1 106 ? 9.351 0.886 0.092 1.00 89.56 106 LYS A N 1
ATOM 824 C CA . LYS A 1 106 ? 8.704 1.554 1.226 1.00 89.56 106 LYS A CA 1
ATOM 825 C C . LYS A 1 106 ? 7.426 2.288 0.802 1.00 89.56 106 LYS A C 1
ATOM 827 O O . LYS A 1 106 ? 6.449 2.256 1.542 1.00 89.56 106 LYS A O 1
ATOM 832 N N . GLY A 1 107 ? 7.406 2.903 -0.383 1.00 90.19 107 GLY A N 1
ATOM 833 C CA . GLY A 1 107 ? 6.210 3.526 -0.955 1.00 90.19 107 GLY A CA 1
ATOM 834 C C . GLY A 1 107 ? 5.073 2.524 -1.176 1.00 90.19 107 GLY A C 1
ATOM 835 O O . GLY A 1 107 ? 3.960 2.763 -0.711 1.00 90.19 107 GLY A O 1
ATOM 836 N N . MET A 1 108 ? 5.363 1.383 -1.814 1.00 90.56 108 MET A N 1
ATOM 837 C CA . MET A 1 108 ? 4.380 0.304 -2.013 1.00 90.56 108 MET A CA 1
ATOM 838 C C . MET A 1 108 ? 3.848 -0.241 -0.682 1.00 90.56 108 MET A C 1
ATOM 840 O O . MET A 1 108 ? 2.639 -0.363 -0.503 1.00 90.56 108 MET A O 1
ATOM 844 N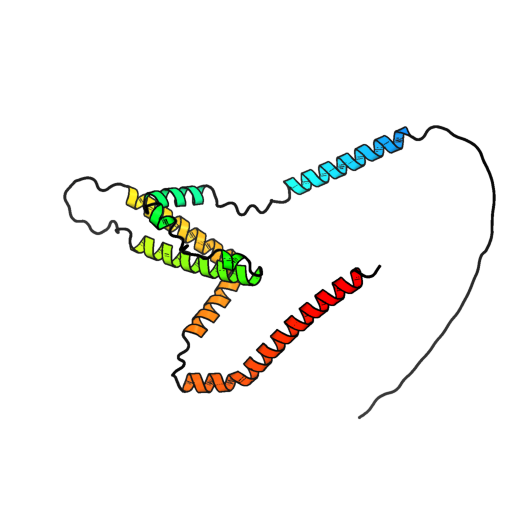 N . LEU A 1 109 ? 4.737 -0.498 0.284 1.00 92.44 109 LEU A N 1
ATOM 845 C CA . LEU A 1 109 ? 4.348 -0.968 1.614 1.00 92.44 109 LEU A CA 1
ATOM 846 C C . LEU A 1 109 ? 3.434 0.036 2.336 1.00 92.44 109 LEU A C 1
ATOM 848 O O . LEU A 1 109 ? 2.475 -0.370 2.982 1.00 92.44 109 LEU A O 1
ATOM 852 N N . MET A 1 110 ? 3.699 1.341 2.230 1.00 93.62 110 MET A N 1
ATOM 853 C CA . MET A 1 110 ? 2.854 2.364 2.860 1.00 93.62 110 MET A CA 1
ATOM 854 C C . MET A 1 110 ? 1.493 2.522 2.182 1.00 93.62 110 MET A C 1
ATOM 856 O O . MET A 1 110 ? 0.502 2.675 2.890 1.00 93.62 110 MET A O 1
ATOM 860 N N . SER A 1 111 ? 1.416 2.403 0.856 1.00 93.69 111 SER A N 1
ATOM 861 C CA . SER A 1 111 ? 0.140 2.305 0.130 1.00 93.69 111 SER A CA 1
ATOM 862 C C . SER A 1 111 ? -0.684 1.099 0.619 1.00 93.69 111 SER A C 1
ATOM 864 O O . SER A 1 111 ? -1.835 1.272 1.024 1.00 93.69 111 SER A O 1
ATOM 866 N N . ALA A 1 112 ? -0.065 -0.083 0.742 1.00 94.06 112 ALA A N 1
ATOM 867 C CA . ALA A 1 112 ? -0.732 -1.294 1.230 1.00 94.06 112 ALA A CA 1
ATOM 868 C C . ALA A 1 112 ? -1.219 -1.150 2.683 1.00 94.06 112 ALA A C 1
ATOM 870 O O . ALA A 1 112 ? -2.371 -1.451 2.988 1.00 94.06 112 ALA A O 1
ATOM 871 N N . VAL A 1 113 ? -0.377 -0.615 3.574 1.00 95.38 113 VAL A N 1
ATOM 872 C CA . VAL A 1 113 ? -0.745 -0.350 4.976 1.00 95.38 113 VAL A CA 1
ATOM 873 C C . VAL A 1 113 ? -1.908 0.645 5.074 1.00 95.38 113 VAL A C 1
ATOM 875 O O . VAL A 1 113 ? -2.815 0.438 5.880 1.00 95.38 113 VAL A O 1
ATOM 878 N N . LEU A 1 114 ? -1.934 1.697 4.246 1.00 96.06 114 LEU A N 1
ATOM 879 C CA . LEU A 1 114 ? -3.051 2.648 4.207 1.00 96.06 114 LEU A CA 1
ATOM 880 C C . LEU A 1 114 ? -4.345 1.998 3.698 1.00 96.06 114 LEU A C 1
ATOM 882 O O . LEU A 1 114 ? -5.399 2.254 4.280 1.00 96.06 114 LEU A O 1
ATOM 886 N N . GLN A 1 115 ? -4.281 1.119 2.692 1.00 95.50 115 GLN A N 1
ATOM 887 C CA . GLN A 1 115 ? -5.436 0.322 2.262 1.00 95.50 115 GLN A CA 1
ATOM 888 C C . GLN A 1 115 ? -5.961 -0.571 3.399 1.00 95.50 115 GLN A C 1
ATOM 890 O O . GLN A 1 115 ? -7.159 -0.555 3.686 1.00 95.50 115 GLN A O 1
ATOM 895 N N . THR A 1 116 ? -5.083 -1.291 4.108 1.00 96.44 116 THR A N 1
ATOM 896 C CA . THR A 1 116 ? -5.485 -2.121 5.257 1.00 96.44 116 THR A CA 1
ATOM 897 C C . THR A 1 116 ? -6.125 -1.287 6.372 1.00 96.44 116 THR A C 1
ATOM 899 O O . THR A 1 116 ? -7.126 -1.707 6.953 1.00 96.44 116 THR A O 1
ATOM 902 N N . TYR A 1 117 ? -5.604 -0.087 6.658 1.00 97.44 117 TYR A N 1
ATOM 903 C CA . TYR A 1 117 ? -6.232 0.836 7.610 1.00 97.44 117 TYR A CA 1
ATOM 904 C C . TYR A 1 117 ? -7.600 1.340 7.136 1.00 97.44 117 TYR A C 1
ATOM 906 O O . TYR A 1 117 ? -8.506 1.462 7.959 1.00 97.44 117 TYR A O 1
ATOM 914 N N . GLU A 1 118 ? -7.774 1.613 5.842 1.00 96.50 118 GLU A N 1
ATOM 915 C CA . GLU A 1 118 ? -9.064 2.021 5.277 1.00 96.50 118 GLU A CA 1
ATOM 916 C C . GLU A 1 118 ? -10.130 0.933 5.487 1.00 96.50 118 GLU A C 1
ATOM 918 O O . GLU A 1 118 ? -11.224 1.210 5.990 1.00 96.50 118 GLU A O 1
ATOM 923 N N . GLU A 1 119 ? -9.791 -0.320 5.176 1.00 96.56 119 GLU A N 1
ATOM 924 C CA . GLU A 1 119 ? -10.674 -1.465 5.401 1.00 96.56 119 GLU A CA 1
ATOM 925 C C . GLU A 1 119 ? -10.958 -1.707 6.886 1.00 96.56 119 GLU A C 1
ATOM 927 O O . GLU A 1 119 ? -12.110 -1.940 7.261 1.00 96.56 119 GLU A O 1
ATOM 932 N N . LEU A 1 120 ? -9.934 -1.632 7.742 1.00 97.06 120 LEU A N 1
ATOM 933 C CA . LEU A 1 120 ? -10.069 -1.814 9.187 1.00 97.06 120 LEU A CA 1
ATOM 934 C C . LEU A 1 120 ? -11.014 -0.767 9.791 1.00 97.06 120 LEU A C 1
ATOM 936 O O . LEU A 1 120 ? -11.981 -1.134 10.458 1.00 97.06 120 LEU A O 1
ATOM 940 N N . LEU A 1 121 ? -10.786 0.519 9.510 1.00 96.19 121 LEU A N 1
ATOM 941 C CA . LEU A 1 121 ? -11.632 1.617 9.988 1.00 96.19 121 LEU A CA 1
ATOM 942 C C . LEU A 1 121 ? -13.060 1.507 9.431 1.00 96.19 121 LEU A C 1
ATOM 944 O O . LEU A 1 121 ? -14.025 1.709 10.170 1.00 96.19 121 LEU A O 1
ATOM 948 N N . GLY A 1 122 ? -13.217 1.101 8.165 1.00 95.81 122 GLY A N 1
ATOM 949 C CA . GLY A 1 122 ? -14.523 0.817 7.567 1.00 95.81 122 GLY A CA 1
ATOM 950 C C . GLY A 1 122 ? -15.270 -0.334 8.256 1.00 95.81 122 GLY A C 1
ATOM 951 O O . GLY A 1 122 ? -16.476 -0.233 8.495 1.00 95.81 122 GLY A O 1
ATOM 952 N N . ARG A 1 123 ? -14.572 -1.414 8.634 1.00 95.44 123 ARG A N 1
ATOM 953 C CA . ARG A 1 123 ? -15.149 -2.532 9.409 1.00 95.44 123 ARG A CA 1
ATOM 954 C C . ARG A 1 123 ? -15.479 -2.117 10.847 1.00 95.44 123 ARG A C 1
ATOM 956 O O . ARG A 1 123 ? -16.516 -2.531 11.356 1.00 95.44 123 ARG A O 1
ATOM 963 N N . MET A 1 124 ? -14.656 -1.278 11.482 1.00 93.62 124 MET A N 1
ATOM 964 C CA . MET A 1 124 ? -14.940 -0.716 12.810 1.00 93.62 124 MET A CA 1
ATOM 965 C C . MET A 1 124 ? -16.213 0.140 12.784 1.00 93.62 124 MET A C 1
ATOM 967 O O . MET A 1 124 ? -17.116 -0.114 13.575 1.00 93.62 124 MET A O 1
ATOM 971 N N . LEU A 1 125 ? -16.351 1.060 11.821 1.00 92.56 125 LEU A N 1
ATOM 972 C CA . LEU A 1 125 ? -17.557 1.887 11.640 1.00 92.56 125 LEU A CA 1
ATOM 973 C C . LEU A 1 125 ? -18.839 1.063 11.456 1.00 92.56 125 LEU A C 1
ATOM 975 O O . LEU A 1 125 ? -19.867 1.404 12.041 1.00 92.56 125 LEU A O 1
ATOM 979 N N . LYS A 1 126 ? -18.774 -0.029 10.681 1.00 91.62 126 LYS A N 1
ATOM 980 C CA . LYS A 1 126 ? -19.902 -0.957 10.473 1.00 91.62 126 LYS A CA 1
ATOM 981 C C . LYS A 1 126 ? -20.305 -1.729 11.736 1.00 91.62 126 LYS A C 1
ATOM 983 O O . LYS A 1 126 ? -21.437 -2.190 11.808 1.00 91.62 126 LYS A O 1
ATOM 988 N N . ARG A 1 127 ? -19.397 -1.889 12.707 1.00 89.19 127 ARG A N 1
ATOM 989 C CA . ARG A 1 127 ? -19.649 -2.588 13.982 1.00 89.19 127 ARG A CA 1
ATOM 990 C C . ARG A 1 127 ? -20.187 -1.679 15.091 1.00 89.19 127 ARG A C 1
ATOM 992 O O . ARG A 1 127 ? -20.620 -2.199 16.112 1.00 89.19 127 ARG A O 1
ATOM 999 N N . LEU A 1 128 ? -20.160 -0.352 14.925 1.00 86.06 128 LEU A N 1
ATOM 1000 C CA . LEU A 1 128 ? -20.807 0.553 15.881 1.00 86.06 128 LEU A CA 1
ATOM 1001 C C . LEU A 1 128 ? -22.336 0.430 15.763 1.00 86.06 128 LEU A C 1
ATOM 1003 O O . LEU A 1 128 ? -22.840 0.456 14.634 1.00 86.06 128 LEU A O 1
ATOM 1007 N N . PRO A 1 129 ? -23.078 0.365 16.888 1.00 74.69 129 PRO A N 1
ATOM 1008 C CA . PRO A 1 129 ? -24.535 0.288 16.866 1.00 74.69 129 PRO A CA 1
ATOM 1009 C C . PRO A 1 129 ? -25.127 1.475 16.097 1.00 74.69 129 PRO A C 1
ATOM 1011 O O . PRO A 1 129 ? -24.709 2.622 16.269 1.00 74.69 129 PRO A O 1
ATOM 1014 N N . SER A 1 130 ? -26.087 1.199 15.211 1.00 60.91 130 SER A N 1
ATOM 1015 C CA . SER A 1 130 ? -26.790 2.249 14.471 1.00 60.91 130 SER A CA 1
ATOM 1016 C C . SER A 1 130 ? -27.924 2.814 15.334 1.00 60.91 130 SER A C 1
ATOM 1018 O O . SER A 1 130 ? -28.695 2.020 15.872 1.00 60.91 130 SER A O 1
ATOM 1020 N N . PRO A 1 131 ? -28.099 4.145 15.434 1.00 58.72 131 PRO A N 1
ATOM 1021 C CA . PRO A 1 131 ? -29.097 4.780 16.308 1.00 58.72 131 PRO A CA 1
ATOM 1022 C C . PRO A 1 131 ? -30.558 4.643 15.818 1.00 58.72 131 PRO A C 1
ATOM 1024 O O . PRO A 1 131 ? -31.391 5.488 16.118 1.00 58.72 131 PRO A O 1
ATOM 1027 N N . THR A 1 132 ? -30.876 3.617 15.023 1.00 49.97 132 THR A N 1
ATOM 1028 C CA . THR A 1 132 ? -32.162 3.467 14.307 1.00 49.97 132 THR A CA 1
ATOM 1029 C C . THR A 1 132 ? -32.920 2.185 14.675 1.00 49.97 132 THR A C 1
ATOM 1031 O O . THR A 1 132 ? -33.988 1.931 14.131 1.00 49.97 132 THR A O 1
ATOM 1034 N N . ALA A 1 133 ? -32.398 1.379 15.604 1.00 46.69 133 ALA A N 1
ATOM 1035 C CA . ALA A 1 133 ? -33.120 0.256 16.200 1.00 46.69 133 ALA A CA 1
ATOM 1036 C C . ALA A 1 133 ? -33.731 0.700 17.538 1.00 46.69 133 ALA A C 1
ATOM 1038 O O . ALA A 1 133 ? -33.116 0.551 18.593 1.00 46.69 133 ALA A O 1
ATOM 1039 N N . ALA A 1 134 ? -34.920 1.302 17.483 1.00 52.78 134 ALA A N 1
ATOM 1040 C CA . ALA A 1 134 ? -35.645 1.731 18.673 1.00 52.78 134 ALA A CA 1
ATOM 1041 C C . ALA A 1 134 ? -36.458 0.572 19.275 1.00 52.78 134 ALA A C 1
ATOM 1043 O O . ALA A 1 134 ? -37.342 0.022 18.623 1.00 52.78 134 ALA A O 1
ATOM 1044 N N . ALA A 1 135 ? -36.201 0.268 20.545 1.00 39.53 135 ALA A N 1
ATOM 1045 C CA . ALA A 1 135 ? -37.131 -0.396 21.454 1.00 39.53 135 ALA A CA 1
ATOM 1046 C C . ALA A 1 135 ? -37.007 0.294 22.833 1.00 39.53 135 ALA A C 1
ATOM 1048 O O . ALA A 1 135 ? -35.913 0.756 23.168 1.00 39.53 135 ALA A O 1
ATOM 1049 N N . PRO A 1 136 ? -38.105 0.469 23.590 1.00 57.41 136 PRO A N 1
ATOM 1050 C CA . PRO A 1 136 ? -38.136 1.389 24.728 1.00 57.41 136 PRO A CA 1
ATOM 1051 C C . PRO A 1 136 ? -37.644 0.761 26.046 1.00 57.41 136 PRO A C 1
ATOM 1053 O O . PRO A 1 136 ? -37.462 -0.447 26.140 1.00 57.41 136 PRO A O 1
ATOM 1056 N N . ALA A 1 137 ? -37.561 1.619 27.073 1.00 40.41 137 ALA A N 1
ATOM 1057 C CA . ALA A 1 137 ? -37.284 1.350 28.493 1.00 40.41 137 ALA A CA 1
ATOM 1058 C C . ALA A 1 137 ? -35.809 1.410 28.966 1.00 40.41 137 ALA A C 1
ATOM 1060 O O . ALA A 1 137 ? -35.112 0.410 29.060 1.00 40.41 137 ALA A O 1
ATOM 1061 N N . ALA A 1 138 ? -35.458 2.617 29.432 1.00 46.25 138 ALA A N 1
ATOM 1062 C CA . ALA A 1 138 ? -34.665 2.915 30.634 1.00 46.25 138 ALA A CA 1
ATOM 1063 C C . ALA A 1 138 ? -33.153 2.583 30.719 1.00 46.25 138 ALA A C 1
ATOM 1065 O O . ALA A 1 138 ? -32.621 1.627 30.171 1.00 46.25 138 ALA A O 1
ATOM 1066 N N . THR A 1 139 ? -32.486 3.387 31.561 1.00 40.78 139 THR A N 1
ATOM 1067 C CA . THR A 1 139 ? -31.119 3.210 32.102 1.00 40.78 139 THR A CA 1
ATOM 1068 C C . THR A 1 139 ? -29.937 3.302 31.123 1.00 40.78 139 THR A C 1
ATOM 1070 O O . THR A 1 139 ? -29.301 2.321 30.755 1.00 40.78 139 THR A O 1
ATOM 1073 N N . SER A 1 140 ? -29.551 4.554 30.842 1.00 44.44 140 SER A N 1
ATOM 1074 C CA . SER A 1 140 ? -28.143 5.003 30.805 1.00 44.44 140 SER A CA 1
ATOM 1075 C C . SER A 1 140 ? -27.140 4.170 29.986 1.00 44.44 140 SER A C 1
ATOM 1077 O O . SER A 1 140 ? -26.177 3.628 30.531 1.00 44.44 140 SER A O 1
ATOM 1079 N N . ALA A 1 141 ? -27.293 4.165 28.660 1.00 43.22 141 ALA A N 1
ATOM 1080 C CA . ALA A 1 141 ? -26.186 3.889 27.739 1.00 43.22 141 ALA A CA 1
ATOM 1081 C C . ALA A 1 141 ? -25.414 5.199 27.446 1.00 43.22 141 ALA A C 1
ATOM 1083 O O . ALA A 1 141 ? -26.053 6.232 27.238 1.00 43.22 141 ALA A O 1
ATOM 1084 N N . PRO A 1 142 ? -24.067 5.209 27.445 1.00 44.75 142 PRO A N 1
ATOM 1085 C CA . PRO A 1 142 ? -23.301 6.453 27.434 1.00 44.75 142 PRO A CA 1
ATOM 1086 C C . PRO A 1 142 ? -23.211 7.093 26.040 1.00 44.75 142 PRO A C 1
ATOM 1088 O O . PRO A 1 142 ? -23.127 6.408 25.018 1.00 44.75 142 PRO A O 1
ATOM 1091 N N . GLU A 1 143 ? -23.104 8.424 26.008 1.00 51.97 143 GLU A N 1
ATOM 1092 C CA . GLU A 1 143 ? -23.014 9.270 24.798 1.00 51.97 143 GLU A CA 1
ATOM 1093 C C . GLU A 1 143 ? -21.789 8.977 23.895 1.00 51.97 143 GLU A C 1
ATOM 1095 O O . GLU A 1 143 ? -21.657 9.498 22.785 1.00 51.97 143 GLU A O 1
ATOM 1100 N N . THR A 1 144 ? -20.892 8.093 24.339 1.00 56.03 144 THR A N 1
ATOM 1101 C CA . THR A 1 144 ? -19.617 7.726 23.704 1.00 56.03 144 THR A CA 1
ATOM 1102 C C . THR A 1 144 ? -19.763 7.158 22.286 1.00 56.03 144 THR A C 1
ATOM 1104 O O . THR A 1 144 ? -18.833 7.262 21.484 1.00 56.03 144 THR A O 1
ATOM 1107 N N . GLY A 1 145 ? -20.915 6.568 21.943 1.00 58.94 145 GLY A N 1
ATOM 1108 C CA . GLY A 1 145 ? -21.153 5.983 20.616 1.00 58.94 145 GLY A CA 1
ATOM 1109 C C . GLY A 1 145 ? -21.131 7.005 19.469 1.00 58.94 145 GLY A C 1
ATOM 1110 O O . GLY A 1 145 ? -20.676 6.684 18.367 1.00 58.94 145 GLY A O 1
ATOM 1111 N N . GLY A 1 146 ? -21.570 8.243 19.731 1.00 68.38 146 GLY A N 1
ATOM 1112 C CA . GLY A 1 146 ? -21.581 9.327 18.745 1.00 68.38 146 GLY A CA 1
ATOM 1113 C C . GLY A 1 146 ? -20.175 9.833 18.413 1.00 68.38 146 GLY A C 1
ATOM 1114 O O . GLY A 1 146 ? -19.772 9.819 17.247 1.00 68.38 146 GLY A O 1
ATOM 1115 N N . ASP A 1 147 ? -19.402 10.208 19.440 1.00 83.19 147 ASP A N 1
ATOM 1116 C CA . ASP A 1 147 ? -18.022 10.701 19.283 1.00 83.19 147 ASP A CA 1
ATOM 1117 C C . ASP A 1 147 ? -17.116 9.645 18.627 1.00 83.19 147 ASP A C 1
ATOM 1119 O O . ASP A 1 147 ? -16.349 9.946 17.711 1.00 83.19 147 ASP A O 1
ATOM 1123 N N . ALA A 1 148 ? -17.282 8.369 18.991 1.00 88.62 148 ALA A N 1
ATOM 1124 C CA . ALA A 1 148 ? -16.545 7.266 18.379 1.00 88.62 148 ALA A CA 1
ATOM 1125 C C . ALA A 1 148 ? -16.782 7.148 16.861 1.00 88.62 148 ALA A C 1
ATOM 1127 O O . ALA A 1 148 ? -15.828 6.957 16.098 1.00 88.62 148 ALA A O 1
ATOM 1128 N N . ARG A 1 149 ? -18.034 7.296 16.398 1.00 91.88 149 ARG A N 1
ATOM 1129 C CA . ARG A 1 149 ? -18.366 7.252 14.963 1.00 91.88 149 ARG A CA 1
ATOM 1130 C C . ARG A 1 149 ? -17.768 8.449 14.218 1.00 91.88 149 ARG A C 1
ATOM 1132 O O . ARG A 1 149 ? -17.181 8.258 13.154 1.00 91.88 149 ARG A O 1
ATOM 1139 N N . VAL A 1 150 ? -17.851 9.653 14.790 1.00 93.38 150 VAL A N 1
ATOM 1140 C CA . VAL A 1 150 ? -17.249 10.875 14.219 1.00 93.38 150 VAL A CA 1
ATOM 1141 C C . VAL A 1 150 ? -15.720 10.771 14.163 1.00 93.38 150 VAL A C 1
ATOM 1143 O O . VAL A 1 150 ? -15.109 11.129 13.153 1.00 93.38 150 VAL A O 1
ATOM 1146 N N . GLY A 1 151 ? -15.091 10.236 15.211 1.00 93.88 151 GLY A N 1
ATOM 1147 C CA . GLY A 1 151 ? -13.649 10.017 15.274 1.00 93.88 151 GLY A CA 1
ATOM 1148 C C . GLY A 1 151 ? -13.150 9.020 14.227 1.00 93.88 151 GLY A C 1
ATOM 1149 O O . GLY A 1 151 ? -12.183 9.305 13.515 1.00 93.88 151 GLY A O 1
ATOM 1150 N N . LEU A 1 152 ? -13.823 7.875 14.083 1.00 95.12 152 LEU A N 1
ATOM 1151 C CA . LEU A 1 152 ? -13.472 6.870 13.076 1.00 95.12 152 LEU A CA 1
ATOM 1152 C C . LEU A 1 152 ? -13.674 7.383 11.644 1.00 95.12 152 LEU A C 1
ATOM 1154 O O . LEU A 1 152 ? -12.803 7.162 10.803 1.00 95.12 152 LEU A O 1
ATOM 1158 N N . ASP A 1 153 ? -14.765 8.101 11.366 1.00 96.31 153 ASP A N 1
ATOM 1159 C CA . ASP A 1 153 ? -15.001 8.702 10.047 1.00 96.31 153 ASP A CA 1
ATOM 1160 C C . ASP A 1 153 ? -13.953 9.783 9.721 1.00 96.31 153 ASP A C 1
ATOM 1162 O O . ASP A 1 153 ? -13.410 9.816 8.615 1.00 96.31 153 ASP A O 1
ATOM 1166 N N . TYR A 1 154 ? -13.562 10.606 10.703 1.00 96.12 154 TYR A N 1
ATOM 1167 C CA . TYR A 1 154 ? -12.461 11.559 10.543 1.00 96.12 154 TYR A CA 1
ATOM 1168 C C . TYR A 1 154 ? -11.136 10.868 10.177 1.00 96.12 154 TYR A C 1
ATOM 1170 O O . TYR A 1 154 ? -10.457 11.306 9.243 1.00 96.12 154 TYR A O 1
ATOM 1178 N N . LEU A 1 155 ? -10.766 9.783 10.872 1.00 95.81 155 LEU A N 1
ATOM 1179 C CA . LEU A 1 155 ? -9.556 9.019 10.543 1.00 95.81 155 LEU A CA 1
ATOM 1180 C C . LEU A 1 155 ? -9.655 8.356 9.164 1.00 95.81 155 LEU A C 1
ATOM 1182 O O . LEU A 1 155 ? -8.700 8.435 8.390 1.00 95.81 155 LEU A O 1
ATOM 1186 N N . LEU A 1 156 ? -10.804 7.763 8.827 1.00 96.62 156 LEU A N 1
ATOM 1187 C CA . LEU A 1 156 ? -11.038 7.115 7.536 1.00 96.62 156 LEU A CA 1
ATOM 1188 C C . LEU A 1 156 ? -10.874 8.104 6.373 1.00 96.62 156 LEU A C 1
ATOM 1190 O O . LEU A 1 156 ? -10.167 7.807 5.409 1.00 96.62 156 LEU A O 1
ATOM 1194 N N . ARG A 1 157 ? -11.457 9.306 6.485 1.00 96.88 157 ARG A N 1
ATOM 1195 C CA . ARG A 1 157 ? -11.261 10.393 5.509 1.00 96.88 157 ARG A CA 1
ATOM 1196 C C . ARG A 1 157 ? -9.784 10.770 5.379 1.00 96.88 157 ARG A C 1
ATOM 1198 O O . ARG A 1 157 ? -9.279 10.838 4.265 1.00 96.88 157 ARG A O 1
ATOM 1205 N N . ARG A 1 158 ? -9.055 10.931 6.493 1.00 95.81 158 ARG A N 1
ATOM 1206 C CA . ARG A 1 158 ? -7.618 11.272 6.460 1.00 95.81 158 ARG A CA 1
ATOM 1207 C C . ARG A 1 158 ? -6.743 10.200 5.808 1.00 95.81 158 ARG A C 1
ATOM 1209 O O . ARG A 1 158 ? -5.813 10.556 5.085 1.00 95.81 158 ARG A O 1
ATOM 1216 N N . VAL A 1 159 ? -7.034 8.920 6.038 1.00 95.88 159 VAL A N 1
ATOM 1217 C CA . VAL A 1 159 ? -6.341 7.799 5.379 1.00 95.88 159 VAL A CA 1
ATOM 1218 C C . VAL A 1 159 ? -6.608 7.822 3.870 1.00 95.88 159 VAL A C 1
ATOM 1220 O O . VAL A 1 159 ? -5.658 7.774 3.089 1.00 95.88 159 VAL A O 1
ATOM 1223 N N . ARG A 1 160 ? -7.874 7.996 3.463 1.00 96.31 160 ARG A N 1
ATOM 1224 C CA . ARG A 1 160 ? -8.285 8.126 2.052 1.00 96.31 160 ARG A CA 1
ATOM 1225 C C . ARG A 1 160 ? -7.636 9.309 1.345 1.00 96.31 160 ARG A C 1
ATOM 1227 O O . ARG A 1 160 ? -7.114 9.135 0.248 1.00 96.31 160 ARG A O 1
ATOM 1234 N N . ASP A 1 161 ? -7.632 10.486 1.970 1.00 95.44 161 ASP A N 1
ATOM 1235 C CA . ASP A 1 161 ? -6.981 11.687 1.437 1.00 95.44 161 ASP A CA 1
ATOM 1236 C C . ASP A 1 161 ? -5.486 11.426 1.206 1.00 95.44 161 ASP A C 1
ATOM 1238 O O . ASP A 1 161 ? -4.970 11.639 0.109 1.00 95.44 161 ASP A O 1
ATOM 1242 N N . LEU A 1 162 ? -4.780 10.927 2.228 1.00 94.50 162 LEU A N 1
ATOM 1243 C CA . LEU A 1 162 ? -3.344 10.667 2.140 1.00 94.50 162 LEU A CA 1
ATOM 1244 C C . LEU A 1 162 ? -3.024 9.665 1.023 1.00 94.50 162 LEU A C 1
ATOM 1246 O O . LEU A 1 162 ? -2.113 9.903 0.230 1.00 94.50 162 LEU A O 1
ATOM 1250 N N . ARG A 1 163 ? -3.803 8.585 0.938 1.00 94.44 163 ARG A N 1
ATOM 1251 C CA . ARG A 1 163 ? -3.717 7.565 -0.107 1.00 94.44 163 ARG A CA 1
ATOM 1252 C C . ARG A 1 163 ? -3.926 8.178 -1.503 1.00 94.44 163 ARG A C 1
ATOM 1254 O O . ARG A 1 163 ? -3.011 8.156 -2.326 1.00 94.44 163 ARG A O 1
ATOM 1261 N N . LYS A 1 164 ? -5.057 8.859 -1.720 1.00 94.19 164 LYS A N 1
ATOM 1262 C CA . LYS A 1 164 ? -5.429 9.515 -2.988 1.00 94.19 164 LYS A CA 1
ATOM 1263 C C . LYS A 1 164 ? -4.407 10.551 -3.470 1.00 94.19 164 LYS A C 1
ATOM 1265 O O . LYS A 1 164 ? -4.141 10.613 -4.665 1.00 94.19 164 LYS A O 1
ATOM 1270 N N . TYR A 1 165 ? -3.856 11.371 -2.571 1.00 94.00 165 TYR A N 1
ATOM 1271 C CA . TYR A 1 165 ? -2.988 12.498 -2.943 1.00 94.00 165 TYR A CA 1
ATOM 1272 C C . TYR A 1 165 ? -1.482 12.199 -2.900 1.00 94.00 165 TYR A C 1
ATOM 1274 O O . TYR A 1 165 ? -0.708 12.986 -3.445 1.00 94.00 165 TYR A O 1
ATOM 1282 N N . ARG A 1 166 ? -1.033 11.121 -2.239 1.00 92.12 166 ARG A N 1
ATOM 1283 C CA . ARG A 1 166 ? 0.405 10.797 -2.097 1.00 92.12 166 ARG A CA 1
ATOM 1284 C C . ARG A 1 166 ? 0.804 9.400 -2.570 1.00 92.12 166 ARG A C 1
ATOM 1286 O O . ARG A 1 166 ? 1.998 9.188 -2.752 1.00 92.12 166 ARG A O 1
ATOM 1293 N N . TYR A 1 167 ? -0.148 8.487 -2.767 1.00 94.44 167 TYR A N 1
ATOM 1294 C CA . TYR A 1 167 ? 0.125 7.078 -3.071 1.00 94.44 167 TYR A CA 1
ATOM 1295 C C . TYR A 1 167 ? -0.610 6.545 -4.315 1.00 94.44 167 TYR A C 1
ATOM 1297 O O . TYR A 1 167 ? -0.644 5.341 -4.543 1.00 94.44 167 TYR A O 1
ATOM 1305 N N . GLN A 1 168 ? -1.174 7.421 -5.157 1.00 94.56 168 GLN A N 1
ATOM 1306 C CA . GLN A 1 168 ? -1.990 7.028 -6.316 1.00 94.56 168 GLN A CA 1
ATOM 1307 C C . GLN A 1 168 ? -1.262 6.104 -7.316 1.00 94.56 168 GLN A C 1
ATOM 1309 O O . GLN A 1 168 ? -1.892 5.252 -7.940 1.00 94.56 168 GLN A O 1
ATOM 1314 N N . GLU A 1 169 ? 0.049 6.267 -7.506 1.00 92.31 169 GLU A N 1
ATOM 1315 C CA . GLU A 1 169 ? 0.837 5.404 -8.400 1.00 92.31 169 GLU A CA 1
ATOM 1316 C C . GLU A 1 169 ? 1.058 4.016 -7.791 1.00 92.31 169 GLU A C 1
ATOM 1318 O O . GLU A 1 169 ? 0.925 3.001 -8.473 1.00 92.31 169 GLU A O 1
ATOM 1323 N N . GLN A 1 170 ? 1.346 3.974 -6.490 1.00 94.12 170 GLN A N 1
ATOM 1324 C CA . GLN A 1 170 ? 1.541 2.746 -5.728 1.00 94.12 170 GLN A CA 1
ATOM 1325 C C . GLN A 1 170 ? 0.227 1.963 -5.623 1.00 94.12 170 GLN A C 1
ATOM 1327 O O . GLN A 1 170 ? 0.234 0.755 -5.823 1.00 94.12 170 GLN A O 1
ATOM 1332 N N . ASP A 1 171 ? -0.900 2.649 -5.427 1.00 91.56 171 ASP A N 1
ATOM 1333 C CA . ASP A 1 171 ? -2.242 2.062 -5.424 1.00 91.56 171 ASP A CA 1
ATOM 1334 C C . ASP A 1 171 ? -2.575 1.352 -6.746 1.00 91.56 171 ASP A C 1
ATOM 1336 O O . ASP A 1 171 ? -3.078 0.231 -6.728 1.00 91.56 171 ASP A O 1
ATOM 1340 N N . LYS A 1 172 ? -2.271 1.976 -7.896 1.00 93.56 172 LYS A N 1
ATOM 1341 C CA . LYS A 1 172 ? -2.467 1.356 -9.222 1.00 93.56 172 LYS A CA 1
ATOM 1342 C C . LYS A 1 172 ? -1.624 0.089 -9.381 1.00 93.56 172 LYS A C 1
ATOM 1344 O O . LYS A 1 172 ? -2.087 -0.892 -9.957 1.00 93.56 172 LYS A O 1
ATOM 1349 N N . LEU A 1 173 ? -0.392 0.110 -8.872 1.00 93.31 173 LEU A N 1
ATOM 1350 C CA . LEU A 1 173 ? 0.498 -1.046 -8.907 1.00 93.31 173 LEU A CA 1
ATOM 1351 C C . LEU A 1 173 ? 0.010 -2.166 -7.973 1.00 93.31 173 LEU A C 1
ATOM 1353 O O . LEU A 1 173 ? 0.029 -3.328 -8.371 1.00 93.31 173 LEU A O 1
ATOM 1357 N N . LEU A 1 174 ? -0.479 -1.834 -6.773 1.00 93.06 174 LEU A N 1
ATOM 1358 C CA . LEU A 1 174 ? -1.077 -2.806 -5.852 1.00 93.06 174 LEU A CA 1
ATOM 1359 C C . LEU A 1 174 ? -2.356 -3.435 -6.411 1.00 93.06 174 LEU A C 1
ATOM 1361 O O . LEU A 1 174 ? -2.527 -4.640 -6.271 1.00 93.06 174 LEU A O 1
ATOM 1365 N N . ASP A 1 175 ? -3.221 -2.665 -7.074 1.00 93.75 175 ASP A N 1
ATOM 1366 C CA . ASP A 1 175 ? -4.401 -3.194 -7.774 1.00 93.75 175 ASP A CA 1
ATOM 1367 C C . ASP A 1 175 ? -3.998 -4.184 -8.886 1.00 93.75 175 ASP A C 1
ATOM 1369 O O . ASP A 1 175 ? -4.564 -5.274 -8.985 1.00 93.75 175 ASP A O 1
ATOM 1373 N N . GLY A 1 176 ? -2.949 -3.872 -9.655 1.00 93.50 176 GLY A N 1
ATOM 1374 C CA . GLY A 1 176 ? -2.349 -4.808 -10.613 1.00 93.50 176 GLY A CA 1
ATOM 1375 C C . GLY A 1 176 ? -1.834 -6.098 -9.959 1.00 93.50 176 GLY A C 1
ATOM 1376 O O . GLY A 1 176 ? -2.148 -7.193 -10.424 1.00 93.50 176 GLY A O 1
ATOM 1377 N N . LEU A 1 177 ? -1.099 -5.993 -8.847 1.00 93.06 177 LEU A N 1
ATOM 1378 C CA . LEU A 1 177 ? -0.599 -7.154 -8.096 1.00 93.06 177 LEU A CA 1
ATOM 1379 C C . LEU A 1 177 ? -1.735 -7.991 -7.483 1.00 93.06 177 LEU A C 1
ATOM 1381 O O . LEU A 1 177 ? -1.686 -9.219 -7.521 1.00 93.06 177 LEU A O 1
ATOM 1385 N N . HIS A 1 178 ? -2.782 -7.346 -6.968 1.00 93.94 178 HIS A N 1
ATOM 1386 C CA . HIS A 1 178 ? -3.959 -8.020 -6.423 1.00 93.94 178 HIS A CA 1
ATOM 1387 C C . HIS A 1 178 ? -4.725 -8.777 -7.516 1.00 93.94 178 HIS A C 1
ATOM 1389 O O . HIS A 1 178 ? -5.159 -9.906 -7.292 1.00 93.94 178 HIS A O 1
ATOM 1395 N N . LYS A 1 179 ? -4.845 -8.205 -8.721 1.00 94.69 179 LYS A N 1
ATOM 1396 C CA . LYS A 1 179 ? -5.416 -8.897 -9.889 1.00 94.69 179 LYS A CA 1
ATOM 1397 C C . LYS A 1 179 ? -4.605 -10.133 -10.270 1.00 94.69 179 LYS A C 1
ATOM 1399 O O . LYS A 1 179 ? -5.202 -11.185 -10.468 1.00 94.69 179 LYS A O 1
ATOM 1404 N N . LEU A 1 180 ? -3.272 -10.037 -10.288 1.00 93.38 180 LEU A N 1
ATOM 1405 C CA . LEU A 1 180 ? -2.386 -11.181 -10.547 1.00 93.38 180 LEU A CA 1
ATOM 1406 C C . LEU A 1 180 ? -2.543 -12.303 -9.504 1.00 93.38 180 LEU A C 1
ATOM 1408 O O . LEU A 1 180 ? -2.487 -13.475 -9.864 1.00 93.38 180 LEU A O 1
ATOM 1412 N N . GLN A 1 181 ? -2.801 -11.969 -8.235 1.00 94.06 181 GLN A N 1
ATOM 1413 C CA . GLN A 1 181 ? -3.074 -12.960 -7.184 1.00 94.06 181 GLN A CA 1
ATOM 1414 C C . GLN A 1 181 ? -4.397 -13.727 -7.398 1.00 94.06 181 GLN A C 1
ATOM 1416 O O . GLN A 1 181 ? -4.521 -14.856 -6.932 1.00 94.06 181 GLN A O 1
ATOM 1421 N N . HIS A 1 182 ? -5.373 -13.135 -8.093 1.00 95.69 182 HIS A N 1
ATOM 1422 C CA . HIS A 1 182 ? -6.711 -13.706 -8.313 1.00 95.69 182 HIS A CA 1
ATOM 1423 C C . HIS A 1 182 ? -6.886 -14.315 -9.718 1.00 95.69 182 HIS A C 1
ATOM 1425 O O . HIS A 1 182 ? -8.011 -14.547 -10.165 1.00 95.69 182 HIS A O 1
ATOM 1431 N N . VAL A 1 183 ? -5.785 -14.569 -10.431 1.00 94.44 183 VAL A N 1
ATOM 1432 C CA . VAL A 1 183 ? -5.800 -15.275 -11.718 1.00 94.44 183 VAL A CA 1
ATOM 1433 C C . VAL A 1 183 ? -6.201 -16.738 -11.498 1.00 94.44 183 VAL A C 1
ATOM 1435 O O . VAL A 1 183 ? -5.647 -17.423 -10.641 1.00 94.44 183 VAL A O 1
ATOM 1438 N N . GLN A 1 184 ? -7.164 -17.221 -12.286 1.00 96.50 184 GLN A N 1
ATOM 1439 C CA . GLN A 1 184 ? -7.631 -18.608 -12.246 1.00 96.50 184 GLN A CA 1
ATOM 1440 C C . GLN A 1 184 ? -6.603 -19.518 -12.930 1.00 96.50 184 GLN A C 1
ATOM 1442 O O . GLN A 1 184 ? -6.652 -19.722 -14.139 1.00 96.50 184 GLN A O 1
ATOM 1447 N N . MET A 1 185 ? -5.640 -20.026 -12.159 1.00 96.00 185 MET A N 1
ATOM 1448 C CA . MET A 1 185 ? -4.520 -20.820 -12.688 1.00 96.00 185 MET A CA 1
ATOM 1449 C C . MET A 1 185 ? -4.955 -22.157 -13.305 1.00 96.00 185 MET A C 1
ATOM 1451 O O . MET A 1 185 ? -4.261 -22.671 -14.177 1.00 96.00 185 MET A O 1
ATOM 1455 N N . ASP A 1 186 ? -6.101 -22.698 -12.888 1.00 97.12 186 ASP A N 1
ATOM 1456 C CA . ASP A 1 186 ? -6.649 -23.975 -13.366 1.00 97.12 186 ASP A CA 1
ATOM 1457 C C . ASP A 1 186 ? -7.494 -23.838 -14.653 1.00 97.12 186 ASP A C 1
ATOM 1459 O O . ASP A 1 186 ? -7.920 -24.837 -15.231 1.00 97.12 186 ASP A O 1
ATOM 1463 N N . ASP A 1 187 ? -7.738 -22.610 -15.126 1.00 98.12 187 ASP A N 1
ATOM 1464 C CA . ASP A 1 187 ? -8.501 -22.337 -16.348 1.00 98.12 187 ASP A CA 1
ATOM 1465 C C . ASP A 1 187 ? -7.608 -22.505 -17.598 1.00 98.12 187 ASP A C 1
ATOM 1467 O O . ASP A 1 187 ? -6.606 -21.810 -17.781 1.00 98.12 187 ASP A O 1
ATOM 1471 N N . LEU A 1 188 ? -7.992 -23.417 -18.499 1.00 98.19 188 LEU A N 1
ATOM 1472 C CA . LEU A 1 188 ? -7.251 -23.724 -19.734 1.00 98.19 188 LEU A CA 1
ATOM 1473 C C . LEU A 1 188 ? -7.086 -22.514 -20.675 1.00 98.19 188 LEU A C 1
ATOM 1475 O O . LEU A 1 188 ? -6.067 -22.397 -21.359 1.00 98.19 188 LEU A O 1
ATOM 1479 N N . VAL A 1 189 ? -8.059 -21.599 -20.719 1.00 98.25 189 VAL A N 1
ATOM 1480 C CA . VAL A 1 189 ? -7.990 -20.369 -21.527 1.00 98.25 189 VAL A CA 1
ATOM 1481 C C . VAL A 1 189 ? -6.990 -19.393 -20.910 1.00 98.25 189 VAL A C 1
ATOM 1483 O O . VAL A 1 189 ? -6.237 -18.743 -21.640 1.00 98.25 189 VAL A O 1
ATOM 1486 N N . VAL A 1 190 ? -6.947 -19.301 -19.579 1.00 97.94 190 VAL A N 1
ATOM 1487 C CA . VAL A 1 190 ? -5.941 -18.508 -18.853 1.00 97.94 190 VAL A CA 1
ATOM 1488 C C . VAL A 1 190 ? -4.540 -19.079 -19.077 1.00 97.94 190 VAL A C 1
ATOM 1490 O O . VAL A 1 190 ? -3.640 -18.327 -19.450 1.00 97.94 190 VAL A O 1
ATOM 1493 N N . GLN A 1 191 ? -4.362 -20.396 -18.937 1.00 98.19 191 GLN A N 1
ATOM 1494 C CA . GLN A 1 191 ? -3.086 -21.076 -19.192 1.00 98.19 191 GLN A CA 1
ATOM 1495 C C . GLN A 1 191 ? -2.598 -20.850 -20.632 1.00 98.19 191 GLN A C 1
ATOM 1497 O O . GLN A 1 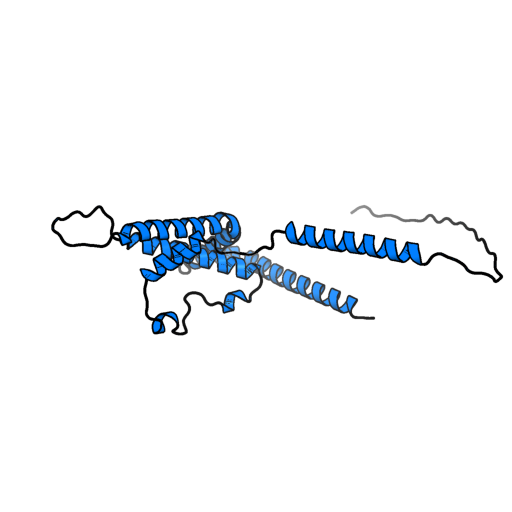191 ? -1.443 -20.481 -20.844 1.00 98.19 191 GLN A O 1
ATOM 1502 N N . SER A 1 192 ? -3.482 -20.999 -21.625 1.00 98.38 192 SER A N 1
ATOM 1503 C CA . SER A 1 192 ? -3.147 -20.776 -23.038 1.00 98.38 192 SER A CA 1
ATOM 1504 C C . SER A 1 192 ? -2.709 -19.331 -23.319 1.00 98.38 192 SER A C 1
ATOM 1506 O O . SER A 1 192 ? -1.703 -19.116 -23.998 1.00 98.38 192 SER A O 1
ATOM 1508 N N . LYS A 1 193 ? -3.394 -18.334 -22.738 1.00 98.38 193 LYS A N 1
ATOM 1509 C CA . LYS A 1 193 ? -2.998 -16.916 -22.839 1.00 98.38 193 LYS A CA 1
ATOM 1510 C C . LYS A 1 193 ? -1.659 -16.637 -22.155 1.00 98.38 193 LYS A C 1
ATOM 1512 O O . LYS A 1 193 ? -0.807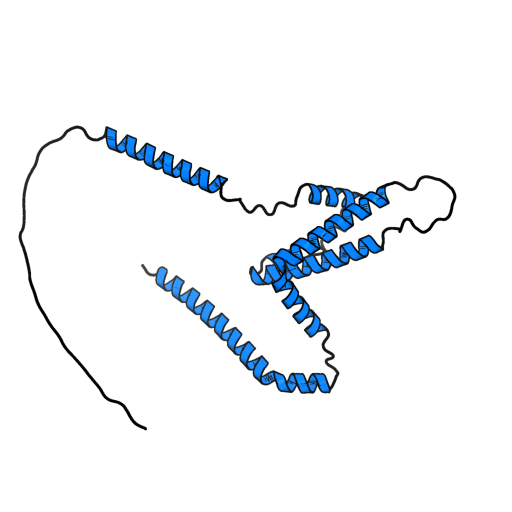 -15.974 -22.738 1.00 98.38 193 LYS A O 1
ATOM 1517 N N . ALA A 1 194 ? -1.446 -17.182 -20.958 1.00 97.75 194 ALA A N 1
ATOM 1518 C CA . ALA A 1 194 ? -0.195 -17.016 -20.225 1.00 97.75 194 ALA A CA 1
ATOM 1519 C C . ALA A 1 194 ? 1.005 -17.582 -21.006 1.00 97.75 194 ALA A C 1
ATOM 1521 O O . ALA A 1 194 ? 2.048 -16.936 -21.075 1.00 97.75 194 ALA A O 1
ATOM 1522 N N . LEU A 1 195 ? 0.847 -18.746 -21.651 1.00 98.19 195 LEU A N 1
ATOM 1523 C CA . LEU A 1 195 ? 1.873 -19.329 -22.524 1.00 98.19 195 LEU A CA 1
ATOM 1524 C C . LEU A 1 195 ? 2.143 -18.482 -23.778 1.00 98.19 195 LEU A C 1
ATOM 1526 O O . LEU A 1 195 ? 3.289 -18.411 -24.218 1.00 98.19 195 LEU A O 1
ATOM 1530 N N . TRP A 1 196 ? 1.123 -17.819 -24.330 1.00 98.31 196 TRP A N 1
ATOM 1531 C CA . TRP A 1 196 ? 1.273 -16.914 -25.475 1.00 98.31 196 TRP A CA 1
ATOM 1532 C C . TRP A 1 196 ? 2.046 -15.630 -25.125 1.00 98.31 196 TRP A C 1
ATOM 1534 O O . TRP A 1 196 ? 2.883 -15.177 -25.903 1.00 98.31 196 TRP A O 1
ATOM 1544 N N . GLU A 1 197 ? 1.807 -15.055 -23.944 1.00 98.06 197 GLU A N 1
ATOM 1545 C CA . GLU A 1 197 ? 2.483 -13.831 -23.475 1.00 98.06 197 GLU A CA 1
ATOM 1546 C C . GLU A 1 197 ? 3.888 -14.089 -22.888 1.00 98.06 197 GLU A C 1
ATOM 1548 O O . GLU A 1 197 ? 4.714 -13.172 -22.808 1.00 98.06 197 GLU A O 1
ATOM 1553 N N . LEU A 1 198 ? 4.185 -15.337 -22.502 1.00 98.12 198 LEU A N 1
ATOM 1554 C CA . LEU A 1 198 ? 5.415 -15.729 -21.806 1.00 98.12 198 LEU A CA 1
ATOM 1555 C C . LEU A 1 198 ? 6.727 -15.299 -22.498 1.00 98.12 198 LEU A C 1
ATOM 1557 O O . LEU A 1 198 ? 7.598 -14.800 -21.780 1.00 98.12 198 LEU A O 1
ATOM 1561 N N . PRO A 1 199 ? 6.922 -15.437 -23.830 1.00 98.19 199 PRO A N 1
ATOM 1562 C CA . PRO A 1 199 ? 8.186 -15.060 -24.468 1.00 98.19 199 PRO A CA 1
ATOM 1563 C C . PRO A 1 199 ? 8.517 -13.574 -24.281 1.00 98.19 199 PRO A C 1
ATOM 1565 O O . PRO A 1 199 ? 9.642 -13.227 -23.920 1.00 98.19 199 PRO A O 1
ATOM 1568 N N . TRP A 1 200 ? 7.516 -12.703 -24.446 1.00 97.62 200 TRP A N 1
ATOM 1569 C CA . TRP A 1 200 ? 7.666 -11.257 -24.278 1.00 97.62 200 TRP A CA 1
ATOM 1570 C C . TRP A 1 200 ? 7.901 -10.869 -22.810 1.00 97.62 200 TRP A C 1
ATOM 1572 O O . TRP A 1 200 ? 8.807 -10.088 -22.510 1.00 97.62 200 TRP A O 1
ATOM 1582 N N . LEU A 1 201 ? 7.144 -11.461 -21.876 1.00 97.69 201 LEU A N 1
ATOM 1583 C CA . LEU A 1 201 ? 7.330 -11.232 -20.437 1.00 97.69 201 LEU A CA 1
ATOM 1584 C C . LEU A 1 201 ? 8.729 -11.659 -19.962 1.00 97.69 201 LEU A C 1
ATOM 1586 O O . LEU A 1 201 ? 9.352 -10.961 -19.156 1.00 97.69 201 LEU A O 1
ATOM 1590 N N . TYR A 1 202 ? 9.236 -12.786 -20.468 1.00 97.38 202 TYR A N 1
ATOM 1591 C CA . TYR A 1 202 ? 10.566 -13.296 -20.136 1.00 97.38 202 TYR A CA 1
ATOM 1592 C C . TYR A 1 202 ? 11.684 -12.384 -20.664 1.00 97.38 202 TYR A C 1
ATOM 1594 O O . TYR A 1 202 ? 12.657 -12.118 -19.945 1.00 97.38 202 TYR A O 1
ATOM 1602 N N . GLU A 1 203 ? 11.540 -11.867 -21.888 1.00 98.00 203 GLU A N 1
ATOM 1603 C CA . GLU A 1 203 ? 12.478 -10.907 -22.473 1.00 98.00 203 GLU A CA 1
ATOM 1604 C C . GLU A 1 203 ? 12.515 -9.601 -21.667 1.00 98.00 203 GLU A C 1
ATOM 1606 O O . GLU A 1 203 ? 13.595 -9.168 -21.250 1.00 98.00 203 GLU A O 1
ATOM 1611 N N . GLU A 1 204 ? 11.357 -9.002 -21.367 1.00 97.50 204 GLU A N 1
ATOM 1612 C CA . GLU A 1 204 ? 11.301 -7.732 -20.633 1.00 97.50 204 GLU A CA 1
ATOM 1613 C C . GLU A 1 204 ? 11.860 -7.875 -19.206 1.00 97.50 204 GLU A C 1
ATOM 1615 O O . GLU A 1 204 ? 12.667 -7.045 -18.770 1.00 97.50 204 GLU A O 1
ATOM 1620 N N . ALA A 1 205 ? 11.530 -8.966 -18.502 1.00 95.75 205 ALA A N 1
ATOM 1621 C CA . ALA A 1 205 ? 12.074 -9.265 -17.175 1.00 95.75 205 ALA A CA 1
ATOM 1622 C C . ALA A 1 205 ? 13.606 -9.438 -17.196 1.00 95.75 205 ALA A C 1
ATOM 1624 O O . ALA A 1 205 ? 14.313 -8.906 -16.328 1.00 95.75 205 ALA A O 1
ATOM 1625 N N . SER A 1 206 ? 14.133 -10.124 -18.215 1.00 95.75 206 SER A N 1
ATOM 1626 C CA . SER A 1 206 ? 15.576 -10.297 -18.422 1.00 95.75 206 SER A CA 1
ATOM 1627 C C . SER 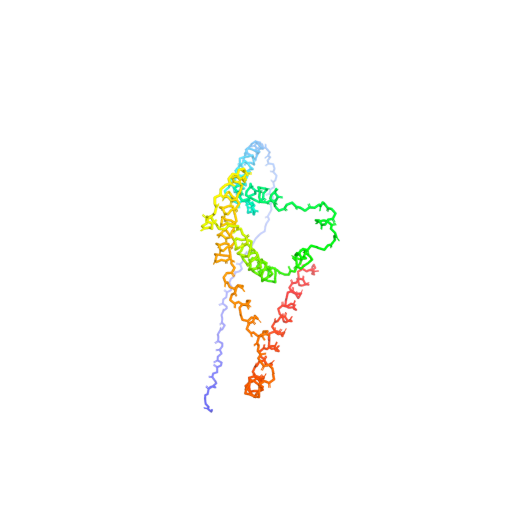A 1 206 ? 16.266 -8.962 -18.724 1.00 95.75 206 SER A C 1
ATOM 1629 O O . SER A 1 206 ? 17.289 -8.629 -18.112 1.00 95.75 206 SER A O 1
ATOM 1631 N N . SER A 1 207 ? 15.669 -8.143 -19.599 1.00 96.19 207 SER A N 1
ATOM 1632 C CA . SER A 1 207 ? 16.179 -6.812 -19.952 1.00 96.19 207 SER A CA 1
ATOM 1633 C C . SER A 1 207 ? 16.232 -5.889 -18.726 1.00 96.19 207 SER A C 1
ATOM 1635 O O . SER A 1 207 ? 17.222 -5.176 -18.514 1.00 96.19 207 SER A O 1
ATOM 1637 N N . LEU A 1 208 ? 15.211 -5.939 -17.863 1.00 93.81 208 LEU A N 1
ATOM 1638 C CA . LEU A 1 208 ? 15.137 -5.148 -16.637 1.00 93.81 208 LEU A CA 1
ATOM 1639 C C . LEU A 1 208 ? 16.249 -5.527 -15.645 1.00 93.81 208 LEU A C 1
ATOM 1641 O O . LEU A 1 208 ? 16.905 -4.638 -15.082 1.00 93.81 208 LEU A O 1
ATOM 1645 N N . ALA A 1 209 ? 16.508 -6.825 -15.462 1.00 92.31 209 ALA A N 1
ATOM 1646 C CA . ALA A 1 209 ? 17.585 -7.315 -14.602 1.00 92.31 209 ALA A CA 1
ATOM 1647 C C . ALA A 1 209 ? 18.962 -6.801 -15.064 1.00 92.31 209 ALA A C 1
ATOM 1649 O O . ALA A 1 209 ? 19.740 -6.287 -14.247 1.00 92.31 209 ALA A O 1
ATOM 1650 N N . GLU A 1 210 ? 19.240 -6.841 -16.370 1.00 93.31 210 GLU A N 1
ATOM 1651 C CA . GLU A 1 210 ? 20.486 -6.311 -16.933 1.00 93.31 210 GLU A CA 1
ATOM 1652 C C . GLU A 1 210 ? 20.601 -4.786 -16.813 1.00 93.31 210 GLU A C 1
ATOM 1654 O O . GLU A 1 210 ? 21.650 -4.276 -16.403 1.00 93.31 210 GLU A O 1
ATOM 1659 N N . ARG A 1 211 ? 19.517 -4.027 -17.030 1.00 92.56 211 ARG A N 1
ATOM 1660 C CA . ARG A 1 211 ? 19.504 -2.569 -16.776 1.00 92.56 211 ARG A CA 1
ATOM 1661 C C . ARG A 1 211 ? 19.875 -2.251 -15.319 1.00 92.56 211 ARG A C 1
ATOM 1663 O O . ARG A 1 211 ? 20.662 -1.328 -15.067 1.00 92.56 211 ARG A O 1
ATOM 1670 N N . VAL A 1 212 ? 19.368 -3.021 -14.351 1.00 89.38 212 VAL A N 1
ATOM 1671 C CA . VAL A 1 212 ? 19.687 -2.860 -12.916 1.00 89.38 212 VAL A CA 1
ATOM 1672 C C . VAL A 1 212 ? 21.149 -3.220 -12.609 1.00 89.38 212 VAL A C 1
ATOM 1674 O O . VAL A 1 212 ? 21.831 -2.457 -11.904 1.00 89.38 212 VAL A O 1
ATOM 1677 N N . ARG A 1 213 ? 21.665 -4.325 -13.167 1.00 90.75 213 ARG A N 1
ATOM 1678 C CA . ARG A 1 213 ? 23.080 -4.739 -13.055 1.00 90.75 213 ARG A CA 1
ATOM 1679 C C . ARG A 1 213 ? 24.014 -3.673 -13.638 1.00 90.75 213 ARG A C 1
ATOM 1681 O O . ARG A 1 213 ? 24.901 -3.175 -12.934 1.00 90.75 213 ARG A O 1
ATOM 1688 N N . ALA A 1 214 ? 23.756 -3.223 -14.865 1.00 91.00 214 ALA A N 1
ATOM 1689 C CA . ALA A 1 214 ? 24.526 -2.190 -15.555 1.00 91.00 214 ALA A CA 1
ATOM 1690 C C . ALA A 1 214 ? 24.522 -0.848 -14.799 1.00 91.00 214 ALA A C 1
ATOM 1692 O O . ALA A 1 214 ? 25.584 -0.247 -14.594 1.00 91.00 214 ALA A O 1
ATOM 1693 N N . ARG A 1 215 ? 23.359 -0.389 -14.306 1.00 89.75 215 ARG A N 1
ATOM 1694 C CA . ARG A 1 215 ? 23.241 0.835 -13.483 1.00 89.75 215 ARG A CA 1
ATOM 1695 C C . ARG A 1 215 ? 24.072 0.737 -12.201 1.00 89.75 215 ARG A C 1
ATOM 1697 O O . ARG A 1 215 ? 24.725 1.710 -11.812 1.00 89.75 215 ARG A O 1
ATOM 1704 N N . THR A 1 216 ? 24.086 -0.432 -11.565 1.00 88.38 216 THR A N 1
ATOM 1705 C CA . THR A 1 216 ? 24.853 -0.692 -10.337 1.00 88.38 216 THR A CA 1
ATOM 1706 C C . THR A 1 216 ? 26.360 -0.736 -10.609 1.00 88.38 216 THR A C 1
ATOM 1708 O O . THR A 1 216 ? 27.127 -0.074 -9.906 1.00 88.38 216 THR A O 1
ATOM 1711 N N . SER A 1 217 ? 26.788 -1.412 -11.679 1.00 88.19 217 SER A N 1
ATOM 1712 C CA . SER A 1 217 ? 28.189 -1.452 -12.127 1.00 88.19 217 SER A CA 1
ATOM 1713 C C . SER A 1 217 ? 28.725 -0.053 -12.469 1.00 88.19 217 SER A C 1
ATOM 1715 O O . SER A 1 217 ? 29.752 0.371 -11.931 1.00 88.19 217 SER A O 1
ATOM 1717 N N . ARG A 1 218 ? 27.975 0.739 -13.255 1.00 88.19 218 ARG A N 1
ATOM 1718 C CA . ARG A 1 218 ? 28.315 2.142 -13.575 1.00 88.19 218 ARG A CA 1
ATOM 1719 C C . ARG A 1 218 ? 28.469 3.003 -12.312 1.00 88.19 218 ARG A C 1
ATOM 1721 O O . ARG A 1 218 ? 29.401 3.805 -12.231 1.00 88.19 218 ARG A O 1
ATOM 1728 N N . ARG A 1 219 ? 27.602 2.822 -11.304 1.00 85.88 219 ARG A N 1
ATOM 1729 C CA . ARG A 1 219 ? 27.708 3.513 -10.001 1.00 85.88 219 ARG A CA 1
ATOM 1730 C C . ARG A 1 219 ? 28.972 3.124 -9.225 1.00 85.88 219 ARG A C 1
ATOM 1732 O O . ARG A 1 219 ? 29.595 4.014 -8.653 1.00 85.88 219 ARG A O 1
ATOM 1739 N N . ARG A 1 220 ? 29.372 1.845 -9.226 1.00 85.19 220 ARG A N 1
ATOM 1740 C CA . ARG A 1 220 ? 30.627 1.387 -8.593 1.00 85.19 220 ARG A CA 1
ATOM 1741 C C . ARG A 1 220 ? 31.854 1.973 -9.300 1.00 85.19 220 ARG A C 1
ATOM 1743 O O . ARG A 1 220 ? 32.666 2.620 -8.645 1.00 85.19 220 ARG A O 1
ATOM 1750 N N . ARG A 1 221 ? 31.942 1.867 -10.634 1.00 85.06 221 ARG A N 1
ATOM 1751 C CA . ARG A 1 221 ? 33.066 2.420 -11.425 1.00 85.06 221 ARG A CA 1
ATOM 1752 C C . ARG A 1 221 ? 33.283 3.922 -11.176 1.00 85.06 221 ARG A C 1
ATOM 1754 O O . ARG A 1 221 ? 34.413 4.340 -10.949 1.00 85.06 221 ARG A O 1
ATOM 1761 N N . ARG A 1 222 ? 32.206 4.719 -11.108 1.00 82.94 222 ARG A N 1
ATOM 1762 C CA . ARG A 1 222 ? 32.272 6.163 -10.781 1.00 82.94 222 ARG A CA 1
ATOM 1763 C C . ARG A 1 222 ? 32.799 6.479 -9.373 1.00 82.94 222 ARG A C 1
ATOM 1765 O O . ARG A 1 222 ? 33.256 7.595 -9.158 1.00 82.94 222 ARG A O 1
ATOM 1772 N N . ARG A 1 223 ? 32.714 5.544 -8.417 1.00 79.75 223 ARG A N 1
ATOM 1773 C CA . ARG A 1 223 ? 33.296 5.706 -7.072 1.00 79.75 223 ARG A CA 1
ATOM 1774 C C . ARG A 1 223 ? 34.791 5.391 -7.086 1.00 79.75 223 ARG A C 1
ATOM 1776 O O . ARG A 1 223 ? 35.565 6.216 -6.625 1.00 79.75 223 ARG A O 1
ATOM 1783 N N . HIS A 1 224 ? 35.195 4.282 -7.709 1.00 75.44 224 HIS A N 1
ATOM 1784 C CA . HIS A 1 224 ? 36.612 3.909 -7.824 1.00 75.44 224 HIS A CA 1
ATOM 1785 C C . HIS A 1 224 ? 37.440 4.918 -8.641 1.00 75.44 224 HIS A C 1
ATOM 1787 O O . HIS A 1 224 ? 38.581 5.197 -8.293 1.00 75.44 224 HIS A O 1
ATOM 1793 N N . ALA A 1 225 ? 36.852 5.538 -9.670 1.00 69.88 225 ALA A N 1
ATOM 1794 C CA . ALA A 1 225 ? 37.496 6.614 -10.432 1.00 69.88 225 ALA A CA 1
ATOM 1795 C C . ALA A 1 225 ? 37.656 7.941 -9.654 1.00 69.88 225 ALA A C 1
ATOM 1797 O O . ALA A 1 225 ? 38.344 8.834 -10.126 1.00 69.88 225 ALA A O 1
ATOM 1798 N N . ARG A 1 226 ? 37.016 8.084 -8.483 1.00 61.31 226 ARG A N 1
ATOM 1799 C CA . ARG A 1 226 ? 37.164 9.235 -7.569 1.00 61.31 226 ARG A CA 1
ATOM 1800 C C . ARG A 1 226 ? 38.011 8.918 -6.332 1.00 61.31 226 ARG A C 1
ATOM 1802 O O . ARG A 1 226 ? 38.200 9.793 -5.499 1.00 61.31 226 ARG A O 1
ATOM 1809 N N . SER A 1 227 ? 38.461 7.671 -6.186 1.00 58.59 227 SER A N 1
ATOM 1810 C CA . SER A 1 227 ? 39.255 7.192 -5.048 1.00 58.59 227 SER A CA 1
ATOM 1811 C C . SER A 1 227 ? 40.658 6.732 -5.455 1.00 58.59 227 SER A C 1
ATOM 1813 O O . SER A 1 227 ? 41.303 6.014 -4.695 1.00 58.59 227 SER A O 1
ATOM 1815 N N . ARG A 1 228 ? 41.109 7.089 -6.663 1.00 49.03 228 ARG A N 1
ATOM 1816 C CA . ARG A 1 228 ? 42.531 7.105 -7.012 1.00 49.03 228 ARG A CA 1
ATOM 1817 C C . ARG A 1 228 ? 43.031 8.541 -6.801 1.00 49.03 228 ARG A C 1
ATOM 1819 O O . ARG A 1 228 ? 42.389 9.429 -7.366 1.00 49.03 228 ARG A O 1
ATOM 1826 N N . PRO A 1 229 ? 44.059 8.758 -5.961 1.00 56.12 229 PRO A N 1
ATOM 1827 C CA . PRO A 1 229 ? 44.748 10.043 -5.879 1.00 56.12 229 PRO A CA 1
ATOM 1828 C C . PRO A 1 229 ? 45.515 10.341 -7.176 1.00 56.12 229 PRO A C 1
ATOM 1830 O O . PRO A 1 229 ? 45.828 9.369 -7.906 1.00 56.12 229 PRO A O 1
#

Secondary structure (DSSP, 8-state):
--------------------------------HHHHHHHHHHHHHHHHHHHHHHHHHS-----PPPHHHHHHHHHHHHHS---HHHHTSS--SS-GGGGGS-HHHHHHHHHHHHHHHHHHHHHHHHHSPPTT------S---THHHHHHHHHHHHHHHHHHHHHHHSHHHHHHHHHHHHHHT--TT-HHHHHHHHHHHHHHHHHHHHHHHHHHHHHHHHHHHHHTTS--

InterPro domains:
  IPR002069 Interferon gamma [PTHR11419] (46-227)
  IPR009079 Four-helical cytokine-like, core [G3DSA:1.20.1250.10] (67-227)
  IPR009079 Four-helical cytokine-like, core [SSF47266] (67-206)